Protein AF-A0A537VRK6-F1 (afdb_monomer)

Structure (mmCIF, N/CA/C/O backbone):
data_AF-A0A537VRK6-F1
#
_entry.id   AF-A0A537VRK6-F1
#
loop_
_atom_site.group_PDB
_atom_site.id
_atom_site.type_symbol
_atom_site.label_atom_id
_atom_site.label_alt_id
_atom_site.label_comp_id
_atom_site.label_asym_id
_atom_site.label_entity_id
_atom_site.label_seq_id
_atom_site.pdbx_PDB_ins_code
_atom_site.Cartn_x
_atom_site.Cartn_y
_atom_site.Cartn_z
_atom_site.occupancy
_atom_site.B_iso_or_equiv
_atom_site.auth_seq_id
_atom_site.auth_comp_id
_atom_site.auth_asym_id
_atom_site.auth_atom_id
_atom_site.pdbx_PDB_model_num
ATOM 1 N N . MET A 1 1 ? 35.868 -96.040 -27.066 1.00 45.12 1 MET A N 1
ATOM 2 C CA . MET A 1 1 ? 35.537 -94.627 -26.776 1.00 45.12 1 MET A CA 1
ATOM 3 C C . MET A 1 1 ? 36.542 -93.731 -27.483 1.00 45.12 1 MET A C 1
ATOM 5 O O . MET A 1 1 ? 37.718 -93.794 -27.157 1.00 45.12 1 MET A O 1
ATOM 9 N N . ARG A 1 2 ? 36.122 -92.965 -28.494 1.00 35.91 2 ARG A N 1
ATOM 10 C CA . ARG A 1 2 ? 36.959 -91.948 -29.152 1.00 35.91 2 ARG A CA 1
ATOM 11 C C . ARG A 1 2 ? 36.050 -90.859 -29.718 1.00 35.91 2 ARG A C 1
ATOM 13 O O . ARG A 1 2 ? 35.246 -91.125 -30.604 1.00 35.91 2 ARG A O 1
ATOM 20 N N . HIS A 1 3 ? 36.172 -89.658 -29.160 1.00 38.56 3 HIS A N 1
ATOM 21 C CA . HIS A 1 3 ? 35.497 -88.446 -29.614 1.00 38.56 3 HIS A CA 1
ATOM 22 C C . HIS A 1 3 ? 35.927 -88.065 -31.037 1.00 38.56 3 HIS A C 1
ATOM 24 O O . HIS A 1 3 ? 37.122 -88.038 -31.337 1.00 38.56 3 HIS A O 1
ATOM 30 N N . ARG A 1 4 ? 34.969 -87.669 -31.881 1.00 39.59 4 ARG A N 1
ATOM 31 C CA . ARG A 1 4 ? 35.231 -86.844 -33.066 1.00 39.59 4 ARG A CA 1
ATOM 32 C C . ARG A 1 4 ? 34.382 -85.580 -33.005 1.00 39.59 4 ARG A C 1
ATOM 34 O O . ARG A 1 4 ? 33.165 -85.639 -32.887 1.00 39.59 4 ARG A O 1
ATOM 41 N N . ARG A 1 5 ? 35.092 -84.452 -33.032 1.00 39.69 5 ARG A N 1
ATOM 42 C CA . ARG A 1 5 ? 34.583 -83.081 -33.045 1.00 39.69 5 ARG A CA 1
ATOM 43 C C . ARG A 1 5 ? 33.916 -82.783 -34.389 1.00 39.69 5 ARG A C 1
ATOM 45 O O . ARG A 1 5 ? 34.464 -83.133 -35.432 1.00 39.69 5 ARG A O 1
ATOM 52 N N . ILE A 1 6 ? 32.776 -82.104 -34.335 1.00 40.88 6 ILE A N 1
ATOM 53 C CA . ILE A 1 6 ? 32.077 -81.529 -35.486 1.00 40.88 6 ILE A CA 1
ATOM 54 C C . ILE A 1 6 ? 32.596 -80.098 -35.668 1.00 40.88 6 ILE A C 1
ATOM 56 O O . ILE A 1 6 ? 32.621 -79.319 -34.718 1.00 40.88 6 ILE A O 1
ATOM 60 N N . SER A 1 7 ? 33.051 -79.784 -36.880 1.00 35.50 7 SER A N 1
ATOM 61 C CA . SER A 1 7 ? 33.458 -78.446 -37.317 1.00 35.50 7 SER A CA 1
ATOM 62 C C . SER A 1 7 ? 32.298 -77.821 -38.090 1.00 35.50 7 SER A C 1
ATOM 64 O O . SER A 1 7 ? 31.836 -78.407 -39.069 1.00 35.50 7 SER A O 1
ATOM 66 N N . VAL A 1 8 ? 31.820 -76.660 -37.642 1.00 38.44 8 VAL A N 1
ATOM 67 C CA . VAL A 1 8 ? 30.781 -75.867 -38.313 1.00 38.44 8 VAL A CA 1
ATOM 68 C C . VAL A 1 8 ? 31.463 -74.676 -38.983 1.00 38.44 8 VAL A C 1
ATOM 70 O O . VAL A 1 8 ? 32.114 -73.872 -38.319 1.00 38.44 8 VAL A O 1
ATOM 73 N N . ARG A 1 9 ? 31.344 -74.583 -40.311 1.00 38.06 9 ARG A N 1
ATOM 74 C CA . ARG A 1 9 ? 31.798 -73.438 -41.112 1.00 38.06 9 ARG A CA 1
ATOM 75 C C . ARG A 1 9 ? 30.740 -72.335 -41.050 1.00 38.06 9 ARG A C 1
ATOM 77 O O . ARG A 1 9 ? 29.596 -72.583 -41.412 1.00 38.06 9 ARG A O 1
ATOM 84 N N . ALA A 1 10 ? 31.135 -71.136 -40.629 1.00 38.47 10 ALA A N 1
ATOM 85 C CA . ALA A 1 10 ? 30.316 -69.931 -40.709 1.00 38.47 10 ALA A CA 1
ATOM 86 C C . ALA A 1 10 ? 30.675 -69.141 -41.977 1.00 38.47 10 ALA A C 1
ATOM 88 O O . ALA A 1 10 ? 31.843 -68.835 -42.220 1.00 38.47 10 ALA A O 1
ATOM 89 N N . THR A 1 11 ? 29.665 -68.845 -42.790 1.00 37.94 11 THR A N 1
ATOM 90 C CA . THR A 1 11 ? 29.756 -68.038 -44.013 1.00 37.94 11 THR A CA 1
ATOM 91 C C . THR A 1 11 ? 29.617 -66.562 -43.639 1.00 37.94 11 THR A C 1
ATOM 93 O O . THR A 1 11 ? 28.650 -66.186 -42.980 1.00 37.94 11 THR A O 1
ATOM 96 N N . LEU A 1 12 ? 30.580 -65.729 -44.035 1.00 35.16 12 LEU A N 1
ATOM 97 C CA . LEU A 1 12 ? 30.627 -64.298 -43.721 1.00 35.16 12 LEU A CA 1
ATOM 98 C C . LEU A 1 12 ? 29.990 -63.509 -44.879 1.00 35.16 12 LEU A C 1
ATOM 100 O O . LEU A 1 12 ? 30.464 -63.590 -46.010 1.00 35.16 12 LEU A O 1
ATOM 104 N N . VAL A 1 13 ? 28.904 -62.779 -44.609 1.00 36.16 13 VAL A N 1
ATOM 105 C CA . VAL A 1 13 ? 28.248 -61.875 -45.570 1.00 36.16 13 VAL A CA 1
ATOM 106 C C . VAL A 1 13 ? 28.825 -60.472 -45.379 1.00 36.16 13 VAL A C 1
ATOM 108 O O . VAL A 1 13 ? 28.774 -59.923 -44.282 1.00 36.16 13 VAL A O 1
ATOM 111 N N . LEU A 1 14 ? 29.394 -59.906 -46.444 1.00 31.47 14 LEU A N 1
ATOM 112 C CA . LEU A 1 14 ? 29.967 -58.560 -46.467 1.00 31.47 14 LEU A CA 1
ATOM 113 C C . LEU A 1 14 ? 28.851 -57.542 -46.769 1.00 31.47 14 LEU A C 1
ATOM 115 O O . LEU A 1 14 ? 28.283 -57.562 -47.859 1.00 31.47 14 LEU A O 1
ATOM 119 N N . VAL A 1 15 ? 28.530 -56.660 -45.819 1.00 38.53 15 VAL A N 1
ATOM 120 C CA . VAL A 1 15 ? 27.608 -55.529 -46.029 1.00 38.53 15 VAL A CA 1
ATOM 121 C C . VAL A 1 15 ? 28.438 -54.279 -46.316 1.00 38.53 15 VAL A C 1
ATOM 123 O O . VAL A 1 15 ? 29.232 -53.852 -45.481 1.00 38.53 15 VAL A O 1
ATOM 126 N N . ALA A 1 16 ? 28.275 -53.702 -47.507 1.00 34.50 16 ALA A N 1
ATOM 127 C CA . ALA A 1 16 ? 28.888 -52.430 -47.874 1.00 34.50 16 ALA A CA 1
ATOM 128 C C . ALA A 1 16 ? 28.132 -51.274 -47.196 1.00 34.50 16 ALA A C 1
ATOM 130 O O . ALA A 1 16 ? 26.955 -51.054 -47.473 1.00 34.50 16 ALA A O 1
ATOM 131 N N . VAL A 1 17 ? 28.807 -50.544 -46.305 1.00 35.62 17 VAL A N 1
ATOM 132 C CA . VAL A 1 17 ? 28.279 -49.335 -45.658 1.00 35.62 17 VAL A CA 1
ATOM 133 C C . VAL A 1 17 ? 28.716 -48.120 -46.472 1.00 35.62 17 VAL A C 1
ATOM 135 O O . VAL A 1 17 ? 29.896 -47.776 -46.511 1.00 35.62 17 VAL A O 1
ATOM 138 N N . THR A 1 18 ? 27.768 -47.461 -47.131 1.00 39.62 18 THR A N 1
ATOM 139 C CA . THR A 1 18 ? 27.951 -46.128 -47.711 1.00 39.62 18 THR A CA 1
ATOM 140 C C . THR A 1 18 ? 27.941 -45.086 -46.591 1.00 39.62 18 THR A C 1
ATOM 142 O O . THR A 1 18 ? 26.922 -44.855 -45.946 1.00 39.62 18 THR A O 1
ATOM 145 N N . VAL A 1 19 ? 29.087 -44.447 -46.346 1.00 36.34 19 VAL A N 1
ATOM 146 C CA . VAL A 1 19 ? 29.207 -43.329 -45.398 1.00 36.34 19 VAL A CA 1
ATOM 147 C C . VAL A 1 19 ? 28.710 -42.056 -46.087 1.00 36.34 19 VAL A C 1
ATOM 149 O O . VAL A 1 19 ? 29.407 -41.480 -46.920 1.00 36.34 19 VAL A O 1
ATOM 152 N N . LEU A 1 20 ? 27.491 -41.621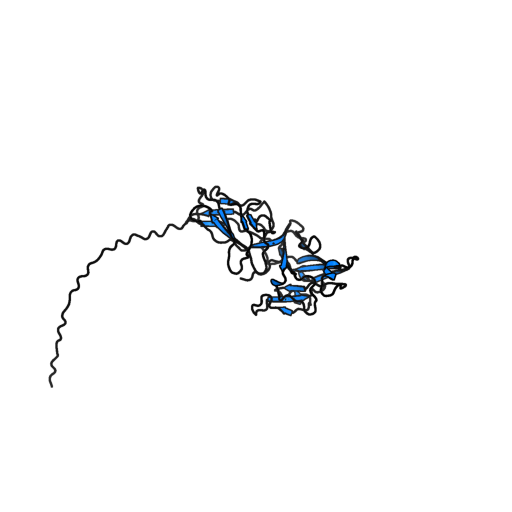 -45.756 1.00 38.94 20 LEU A N 1
ATOM 153 C CA . LEU A 1 20 ? 27.009 -40.279 -46.082 1.00 38.94 20 LEU A CA 1
ATOM 154 C C . LEU A 1 20 ? 27.732 -39.281 -45.164 1.00 38.94 20 LEU A C 1
ATOM 156 O O . LEU A 1 20 ? 27.527 -39.289 -43.951 1.00 38.94 20 LEU A O 1
ATOM 160 N N . ALA A 1 21 ? 28.585 -38.428 -45.729 1.00 37.59 21 ALA A N 1
ATOM 161 C CA . ALA A 1 21 ? 29.177 -37.311 -45.002 1.00 37.59 21 ALA A CA 1
ATOM 162 C C . ALA A 1 21 ? 28.086 -36.269 -44.701 1.00 37.59 21 ALA A C 1
ATOM 164 O O . ALA A 1 21 ? 27.746 -35.439 -45.544 1.00 37.59 21 ALA A O 1
ATOM 165 N N . VAL A 1 22 ? 27.508 -36.338 -43.501 1.00 40.56 22 VAL A N 1
ATOM 166 C CA . VAL A 1 22 ? 26.636 -35.290 -42.967 1.00 40.56 22 VAL A CA 1
ATOM 167 C C . VAL A 1 22 ? 27.521 -34.092 -42.636 1.00 40.56 22 VAL A C 1
ATOM 169 O O . VAL A 1 22 ? 28.305 -34.128 -41.689 1.00 40.56 22 VAL A O 1
ATOM 172 N N . TRP A 1 23 ? 27.407 -33.025 -43.425 1.00 34.81 23 TRP A N 1
ATOM 173 C CA . TRP A 1 23 ? 27.876 -31.704 -43.022 1.00 34.81 23 TRP A CA 1
ATOM 174 C C . TRP A 1 23 ? 27.015 -31.249 -41.843 1.00 34.81 23 TRP A C 1
ATOM 176 O O . TRP A 1 23 ? 25.912 -30.738 -42.025 1.00 34.81 23 TRP A O 1
ATOM 186 N N . ILE A 1 24 ? 27.501 -31.471 -40.623 1.00 45.31 24 ILE A N 1
ATOM 187 C CA . ILE A 1 24 ? 26.941 -30.833 -39.436 1.00 45.31 24 ILE A CA 1
ATOM 188 C C . ILE A 1 24 ? 27.368 -29.370 -39.533 1.00 45.31 24 ILE A C 1
ATOM 190 O O . ILE A 1 24 ? 28.507 -29.024 -39.219 1.00 45.31 24 ILE A O 1
ATOM 194 N N . ALA A 1 25 ? 26.479 -28.514 -40.038 1.00 42.50 25 ALA A N 1
ATOM 195 C CA . ALA A 1 25 ? 26.642 -27.081 -39.859 1.00 42.50 25 ALA A CA 1
ATOM 196 C C . ALA A 1 25 ? 26.790 -26.834 -38.348 1.00 42.50 25 ALA A C 1
ATOM 198 O O . ALA A 1 25 ? 25.981 -27.371 -37.584 1.00 42.50 25 ALA A O 1
ATOM 199 N N . PRO A 1 26 ? 27.809 -26.086 -37.887 1.00 43.44 26 PRO A N 1
ATOM 200 C CA . PRO A 1 26 ? 27.891 -25.737 -36.482 1.00 43.44 26 PRO A CA 1
ATOM 201 C C . PRO A 1 26 ? 26.583 -25.039 -36.116 1.00 43.44 26 PRO A C 1
ATOM 203 O O . PRO A 1 26 ? 26.229 -24.015 -36.701 1.00 43.44 26 PRO A O 1
ATOM 206 N N . THR A 1 27 ? 25.839 -25.616 -35.174 1.00 42.22 27 THR A N 1
ATOM 207 C CA . THR A 1 27 ? 24.774 -24.898 -34.486 1.00 42.22 27 THR A CA 1
ATOM 208 C C . THR A 1 27 ? 25.432 -23.677 -33.872 1.00 42.22 27 THR A C 1
ATOM 210 O O . THR A 1 27 ? 26.180 -23.795 -32.897 1.00 42.22 27 THR A O 1
ATOM 213 N N . VAL A 1 28 ? 25.204 -22.517 -34.482 1.00 39.62 28 VAL A N 1
ATOM 214 C CA . VAL A 1 28 ? 25.454 -21.229 -33.853 1.00 39.62 28 VAL A CA 1
ATOM 215 C C . VAL A 1 28 ? 24.622 -21.269 -32.577 1.00 39.62 28 VAL A C 1
ATOM 217 O O . VAL A 1 28 ? 23.401 -21.148 -32.631 1.00 39.62 28 VAL A O 1
ATOM 220 N N . HIS A 1 29 ? 25.263 -21.532 -31.435 1.00 43.19 29 HIS A N 1
ATOM 221 C CA . HIS A 1 29 ? 24.705 -21.124 -30.156 1.00 43.19 29 HIS A CA 1
ATOM 222 C C . HIS A 1 29 ? 24.482 -19.626 -30.321 1.00 43.19 29 HIS A C 1
ATOM 224 O O . HIS A 1 29 ? 25.453 -18.880 -30.456 1.00 43.19 29 HIS A O 1
ATOM 230 N N . GLY A 1 30 ? 23.217 -19.222 -30.477 1.00 48.28 30 GLY A N 1
ATOM 231 C CA . GLY A 1 30 ? 22.863 -17.825 -30.665 1.00 48.28 30 GLY A CA 1
ATOM 232 C C . GLY A 1 30 ? 23.568 -17.020 -29.587 1.00 48.28 30 GLY A C 1
ATOM 233 O O . GLY A 1 30 ? 23.509 -17.394 -28.414 1.00 48.28 30 GLY A O 1
ATOM 234 N N . ALA A 1 31 ? 24.296 -15.976 -29.992 1.00 53.62 31 ALA A N 1
ATOM 235 C CA . ALA A 1 31 ? 24.873 -15.042 -29.038 1.00 53.62 31 ALA A CA 1
ATOM 236 C C . ALA A 1 31 ? 23.775 -14.665 -28.025 1.00 53.62 31 ALA A C 1
ATOM 238 O O . ALA A 1 31 ? 22.628 -14.468 -28.454 1.00 53.62 31 ALA A O 1
ATOM 239 N N . PRO A 1 32 ? 24.067 -14.634 -26.711 1.00 65.25 32 PRO A N 1
ATOM 240 C CA . PRO A 1 32 ? 23.024 -14.401 -25.727 1.00 65.25 32 PRO A CA 1
ATOM 241 C C . PRO A 1 32 ? 22.326 -13.085 -26.066 1.00 65.25 32 PRO A C 1
ATOM 243 O O . PRO A 1 32 ? 22.971 -12.082 -26.382 1.00 65.25 32 PRO A O 1
ATOM 246 N N . SER A 1 33 ? 21.000 -13.137 -26.128 1.00 84.31 33 SER A N 1
ATOM 247 C CA . SER A 1 33 ? 20.213 -11.999 -26.590 1.00 84.31 33 SER A CA 1
ATOM 248 C C . SER A 1 33 ? 20.293 -10.856 -25.574 1.00 84.31 33 SER A C 1
ATOM 250 O O . SER A 1 33 ? 20.489 -11.122 -24.386 1.00 84.31 33 SER A O 1
ATOM 252 N N . PRO A 1 34 ? 20.154 -9.594 -26.017 1.00 92.81 34 PRO A N 1
ATOM 253 C CA . PRO A 1 34 ? 20.041 -8.461 -25.108 1.00 92.81 34 PRO A CA 1
ATOM 254 C C . PRO A 1 34 ? 18.952 -8.703 -24.060 1.00 92.81 34 PRO A C 1
ATOM 256 O O . PRO A 1 34 ? 17.972 -9.390 -24.348 1.00 92.81 34 PRO A O 1
ATOM 259 N N . VAL A 1 35 ? 19.098 -8.108 -22.878 1.00 95.81 35 VAL A N 1
ATOM 260 C CA . VAL A 1 35 ? 18.137 -8.235 -21.773 1.00 95.81 35 VAL A CA 1
ATOM 261 C C . VAL A 1 35 ? 17.913 -6.877 -21.111 1.00 95.81 35 VAL A C 1
ATOM 263 O O . VAL A 1 35 ? 18.819 -6.040 -21.055 1.00 95.81 35 VAL A O 1
ATOM 266 N N . LEU A 1 36 ? 16.696 -6.644 -20.625 1.00 97.62 36 LEU A N 1
ATOM 267 C CA . LEU A 1 36 ? 16.378 -5.482 -19.799 1.00 97.62 36 LEU A CA 1
ATOM 268 C C . LEU A 1 36 ? 16.693 -5.774 -18.327 1.00 97.62 36 LEU A C 1
ATOM 270 O O . LEU A 1 36 ? 16.441 -6.872 -17.835 1.00 97.62 36 LEU A O 1
ATOM 274 N N . ARG A 1 37 ? 17.222 -4.786 -17.604 1.00 97.44 37 ARG A N 1
ATOM 275 C CA . ARG A 1 37 ? 17.559 -4.895 -16.179 1.00 97.44 37 ARG A CA 1
ATOM 276 C C . ARG A 1 37 ? 17.102 -3.656 -15.421 1.00 97.44 37 ARG A C 1
ATOM 278 O O . ARG A 1 37 ? 17.403 -2.541 -15.831 1.00 97.44 37 ARG A O 1
ATOM 285 N N . PHE A 1 38 ? 16.429 -3.851 -14.291 1.00 98.12 38 PHE A N 1
ATOM 286 C CA . PHE A 1 38 ? 16.153 -2.770 -13.346 1.00 98.12 38 PHE A CA 1
ATOM 287 C C . PHE A 1 38 ? 17.457 -2.224 -12.756 1.00 98.12 38 PHE A C 1
ATOM 289 O O . PHE A 1 38 ? 18.277 -2.989 -12.249 1.00 98.12 38 PHE A O 1
ATOM 296 N N . LEU A 1 39 ? 17.632 -0.905 -12.797 1.00 97.38 39 LEU A N 1
ATOM 297 C CA . LEU A 1 39 ? 18.683 -0.209 -12.048 1.00 97.38 39 LEU A CA 1
ATOM 298 C C . LEU A 1 39 ? 18.258 0.046 -10.599 1.00 97.38 39 LEU A C 1
ATOM 300 O O . LEU A 1 39 ? 19.098 0.089 -9.704 1.00 97.38 39 LEU A O 1
ATOM 304 N N . ASN A 1 40 ? 16.955 0.188 -10.378 1.00 96.19 40 ASN A N 1
ATOM 305 C CA . ASN A 1 40 ? 16.320 0.329 -9.081 1.00 96.19 40 ASN A CA 1
ATOM 306 C C . ASN A 1 40 ? 14.980 -0.421 -9.083 1.00 96.19 40 ASN A C 1
ATOM 308 O O . ASN A 1 40 ? 14.343 -0.583 -10.125 1.00 96.19 40 ASN A O 1
ATOM 312 N N . GLN A 1 41 ? 14.599 -0.953 -7.923 1.00 95.38 41 GLN A N 1
ATOM 313 C CA . GLN A 1 41 ? 13.375 -1.739 -7.778 1.00 95.38 41 GLN A CA 1
ATOM 314 C C . GLN A 1 41 ? 12.185 -0.822 -7.482 1.00 95.38 41 GLN A C 1
ATOM 316 O O . GLN A 1 41 ? 12.381 0.193 -6.811 1.00 95.38 41 GLN A O 1
ATOM 321 N N . PRO A 1 42 ? 10.976 -1.160 -7.963 1.00 95.56 42 PRO A N 1
ATOM 322 C CA . PRO A 1 42 ? 9.759 -0.534 -7.481 1.00 95.56 42 PRO A CA 1
ATOM 323 C C . PRO A 1 42 ? 9.566 -0.795 -5.990 1.00 95.56 42 PRO A C 1
ATOM 325 O O . PRO A 1 42 ? 10.016 -1.807 -5.448 1.00 95.56 42 PRO A O 1
ATOM 328 N N . ARG A 1 43 ? 8.928 0.180 -5.359 1.00 93.25 43 ARG A N 1
ATOM 329 C CA . ARG A 1 43 ? 8.623 0.260 -3.937 1.00 93.25 43 ARG A CA 1
ATOM 330 C C . ARG A 1 43 ? 7.136 0.534 -3.752 1.00 93.25 43 ARG A C 1
ATOM 332 O O . ARG A 1 43 ? 6.431 0.776 -4.740 1.00 93.25 43 ARG A O 1
ATOM 339 N N . ASP A 1 44 ? 6.683 0.454 -2.511 1.00 93.31 44 ASP A N 1
ATOM 340 C CA . ASP A 1 44 ? 5.268 0.539 -2.191 1.00 93.31 44 ASP A CA 1
ATOM 341 C C . ASP A 1 44 ? 4.704 1.906 -2.585 1.00 93.31 44 ASP A C 1
ATOM 343 O O . ASP A 1 44 ? 5.395 2.929 -2.577 1.00 93.31 44 ASP A O 1
ATOM 347 N N . ALA A 1 45 ? 3.449 1.939 -3.017 1.00 94.44 45 ALA A N 1
ATOM 348 C CA . ALA A 1 45 ? 2.847 3.151 -3.559 1.00 94.44 45 ALA A CA 1
ATOM 349 C C . ALA A 1 45 ? 1.382 3.292 -3.158 1.00 94.44 45 ALA A C 1
ATOM 351 O O . ALA A 1 45 ? 0.686 2.319 -2.893 1.00 94.44 45 ALA A O 1
ATOM 352 N N . GLU A 1 46 ? 0.871 4.517 -3.179 1.00 95.31 46 GLU A N 1
ATOM 353 C CA . GLU A 1 46 ? -0.571 4.748 -3.148 1.00 95.31 46 GLU A CA 1
ATOM 354 C C . GLU A 1 46 ? -1.163 4.476 -4.541 1.00 95.31 46 GLU A C 1
ATOM 356 O O . GLU A 1 46 ? -0.549 4.762 -5.578 1.00 95.31 46 GLU A O 1
ATOM 361 N N . GLN A 1 47 ? -2.378 3.933 -4.599 1.00 95.31 47 GLN A N 1
ATOM 362 C CA . GLN A 1 47 ? -3.101 3.759 -5.854 1.00 95.31 47 GLN A CA 1
ATOM 363 C C . GLN A 1 47 ? -3.184 5.078 -6.640 1.00 95.31 47 GLN A C 1
ATOM 365 O O . GLN A 1 47 ? -3.431 6.152 -6.099 1.00 95.31 47 GLN A O 1
ATOM 370 N N . ASN A 1 48 ? -3.006 5.008 -7.959 1.00 95.44 48 ASN A N 1
ATOM 371 C CA . ASN A 1 48 ? -2.947 6.167 -8.862 1.00 95.44 48 ASN A CA 1
ATOM 372 C C . ASN A 1 48 ? -1.762 7.135 -8.641 1.00 95.44 48 ASN A C 1
ATOM 374 O O . ASN A 1 48 ? -1.610 8.087 -9.428 1.00 95.44 48 ASN A O 1
ATOM 378 N N . ALA A 1 49 ? -0.892 6.900 -7.655 1.00 95.44 49 ALA A N 1
ATOM 379 C CA . ALA A 1 49 ? 0.378 7.602 -7.534 1.00 95.44 49 ALA A CA 1
ATOM 380 C C . ALA A 1 49 ? 1.396 7.078 -8.559 1.00 95.44 49 ALA A C 1
ATOM 382 O O . ALA A 1 49 ? 1.202 6.052 -9.212 1.00 95.44 49 ALA A O 1
ATOM 383 N N . THR A 1 50 ? 2.473 7.842 -8.759 1.00 95.81 50 THR A N 1
ATOM 384 C CA . THR A 1 50 ? 3.591 7.383 -9.597 1.00 95.81 50 THR A CA 1
ATOM 385 C C . THR A 1 50 ? 4.358 6.314 -8.833 1.00 95.81 50 THR A C 1
ATOM 387 O O . THR A 1 50 ? 4.778 6.584 -7.714 1.00 95.81 50 THR A O 1
ATOM 390 N N . ILE A 1 51 ? 4.585 5.154 -9.448 1.00 96.31 51 ILE A N 1
ATOM 391 C CA . ILE A 1 51 ? 5.455 4.119 -8.882 1.00 96.31 51 ILE A CA 1
ATOM 392 C C . ILE A 1 51 ? 6.905 4.586 -9.002 1.00 96.31 51 ILE A C 1
ATOM 394 O O . ILE A 1 51 ? 7.375 4.949 -10.086 1.00 96.31 51 ILE A O 1
ATOM 398 N N . THR A 1 52 ? 7.613 4.575 -7.882 1.00 95.62 52 THR A N 1
ATOM 399 C CA . THR A 1 52 ? 8.997 5.031 -7.745 1.00 95.62 52 THR A CA 1
ATOM 400 C C . THR A 1 52 ? 9.827 3.964 -7.036 1.00 95.62 52 THR A C 1
ATOM 402 O O . THR A 1 52 ? 9.325 2.910 -6.651 1.00 95.62 52 THR A O 1
ATOM 405 N N . SER A 1 53 ? 11.130 4.204 -6.913 1.00 94.25 53 SER A N 1
ATOM 406 C CA . SER A 1 53 ? 12.048 3.347 -6.164 1.00 94.25 53 SER A CA 1
ATOM 407 C C . SER A 1 53 ? 12.167 3.740 -4.688 1.00 94.25 53 SER A C 1
ATOM 409 O O . SER A 1 53 ? 13.204 3.498 -4.072 1.00 94.25 53 SER A O 1
ATOM 411 N N . SER A 1 54 ? 11.160 4.420 -4.139 1.00 91.75 54 SER A N 1
ATOM 412 C CA . SER A 1 54 ? 11.071 4.824 -2.731 1.00 91.75 54 SER A CA 1
ATOM 413 C C . SER A 1 54 ? 9.602 4.822 -2.315 1.00 91.75 54 SER A C 1
ATOM 415 O O . SER A 1 54 ? 8.777 5.323 -3.075 1.00 91.75 54 SER A O 1
ATOM 417 N N . ASP A 1 55 ? 9.272 4.276 -1.148 1.00 90.56 55 ASP A N 1
ATOM 418 C CA . ASP A 1 55 ? 7.872 4.052 -0.766 1.00 90.56 55 ASP A CA 1
ATOM 419 C C . ASP A 1 55 ? 7.087 5.366 -0.690 1.00 90.56 55 ASP A C 1
ATOM 421 O O . ASP A 1 55 ? 7.563 6.347 -0.122 1.00 90.56 55 ASP A O 1
ATOM 425 N N . PHE A 1 56 ? 5.901 5.404 -1.296 1.00 91.44 56 PHE A N 1
ATOM 426 C CA . PHE A 1 56 ? 4.960 6.537 -1.300 1.00 91.44 56 PHE A CA 1
ATOM 427 C C . PHE A 1 56 ? 5.526 7.894 -1.775 1.00 91.44 56 PHE A C 1
ATOM 429 O O . PHE A 1 56 ? 4.831 8.911 -1.748 1.00 91.44 56 PHE A O 1
ATOM 436 N N . VAL A 1 57 ? 6.763 7.950 -2.279 1.00 85.81 57 VAL A N 1
ATOM 437 C CA . VAL A 1 57 ? 7.380 9.190 -2.759 1.00 85.81 57 VAL A CA 1
ATOM 438 C C . VAL A 1 57 ? 6.997 9.437 -4.211 1.00 85.81 57 VAL A C 1
ATOM 440 O O . VAL A 1 57 ? 7.303 8.642 -5.100 1.00 85.81 57 VAL A O 1
ATOM 443 N N . SER A 1 58 ? 6.424 10.608 -4.494 1.00 75.19 58 SER A N 1
ATOM 444 C CA . SER A 1 58 ? 6.205 11.062 -5.868 1.00 75.19 58 SER A CA 1
ATOM 445 C C . SER A 1 58 ? 7.329 11.987 -6.353 1.00 75.19 58 SER A C 1
ATOM 447 O O . SER A 1 58 ? 7.744 12.924 -5.677 1.00 75.19 58 SER A O 1
ATOM 449 N N . GLY A 1 59 ? 7.827 11.743 -7.569 1.00 72.25 59 GLY A N 1
ATOM 450 C CA . GLY A 1 59 ? 8.570 12.753 -8.333 1.00 72.25 59 GLY A CA 1
ATOM 451 C C . GLY A 1 59 ? 10.081 12.896 -8.095 1.00 72.25 59 GLY A C 1
ATOM 452 O O . GLY A 1 59 ? 10.680 13.722 -8.780 1.00 72.25 59 GLY A O 1
ATOM 453 N N . SER A 1 60 ? 10.715 12.124 -7.203 1.00 74.50 60 SER A N 1
ATOM 454 C CA . SER A 1 60 ? 12.164 12.258 -6.916 1.00 74.50 60 SER A CA 1
ATOM 455 C C . SER A 1 60 ? 13.006 10.975 -7.035 1.00 74.50 60 SER A C 1
ATOM 457 O O . SER A 1 60 ? 14.231 11.080 -7.056 1.00 74.50 60 SER A O 1
ATOM 459 N N . SER A 1 61 ? 12.391 9.800 -7.228 1.00 88.88 61 SER A N 1
ATOM 460 C CA . SER A 1 61 ? 13.080 8.494 -7.300 1.00 88.88 61 SER A CA 1
ATOM 461 C C . SER A 1 61 ? 12.518 7.598 -8.416 1.00 88.88 61 SER A C 1
ATOM 463 O O . SER A 1 61 ? 11.890 6.580 -8.161 1.00 88.88 61 SER A O 1
ATOM 465 N N . PHE A 1 62 ? 12.658 7.981 -9.684 1.00 96.06 62 PHE A N 1
ATOM 466 C CA . PHE A 1 62 ? 11.999 7.258 -10.783 1.00 96.06 62 PHE A CA 1
ATOM 467 C C . PHE A 1 62 ? 12.557 5.860 -11.051 1.00 96.06 62 PHE A C 1
ATOM 469 O O . PHE A 1 62 ? 13.761 5.629 -10.937 1.00 96.06 62 PHE A O 1
ATOM 476 N N . ILE A 1 63 ? 11.685 4.962 -11.517 1.00 97.94 63 ILE A N 1
ATOM 477 C CA . ILE A 1 63 ? 12.092 3.641 -12.000 1.00 97.94 63 ILE A CA 1
ATOM 478 C C . ILE A 1 63 ? 12.942 3.786 -13.255 1.00 97.94 63 ILE A C 1
ATOM 480 O O . ILE A 1 63 ? 12.594 4.510 -14.195 1.00 97.94 63 ILE A O 1
ATOM 484 N N . GLN A 1 64 ? 14.055 3.064 -13.274 1.00 98.25 64 GLN A N 1
ATOM 485 C CA . GLN A 1 64 ? 14.988 3.029 -14.380 1.00 98.25 64 GLN A CA 1
ATOM 486 C C . GLN A 1 64 ? 15.278 1.593 -14.798 1.00 98.25 64 GLN A C 1
ATOM 488 O O . GLN A 1 64 ? 15.576 0.722 -13.980 1.00 98.25 64 GLN A O 1
ATOM 493 N N . VAL A 1 65 ? 15.239 1.368 -16.106 1.00 98.44 65 VAL A N 1
ATOM 494 C CA . VAL A 1 65 ? 15.571 0.086 -16.725 1.00 98.44 65 VAL A CA 1
ATOM 495 C C . VAL A 1 65 ? 16.649 0.327 -17.759 1.00 98.44 65 VAL A C 1
ATOM 497 O O . VAL A 1 65 ? 16.516 1.203 -18.613 1.00 98.44 65 VAL A O 1
ATOM 500 N N . GLU A 1 66 ? 17.717 -0.453 -17.701 1.00 98.06 66 GLU A N 1
ATOM 501 C CA . GLU A 1 66 ? 18.765 -0.431 -18.707 1.00 98.06 66 GLU A CA 1
ATOM 502 C C . GLU A 1 66 ? 18.689 -1.632 -19.644 1.00 98.06 66 GLU A C 1
ATOM 504 O O . GLU A 1 66 ? 18.236 -2.714 -19.273 1.00 98.06 66 GLU A O 1
ATOM 509 N N . LEU A 1 67 ? 19.162 -1.431 -20.870 1.00 97.12 67 LEU A N 1
ATOM 510 C CA . LEU A 1 67 ? 19.361 -2.488 -21.849 1.00 97.12 67 LEU A CA 1
ATOM 511 C C . LEU A 1 67 ? 20.831 -2.906 -21.838 1.00 97.12 67 LEU A C 1
ATOM 513 O O . LEU A 1 67 ? 21.711 -2.077 -22.087 1.00 97.12 67 LEU A O 1
ATOM 517 N N . VAL A 1 68 ? 21.096 -4.186 -21.591 1.00 96.69 68 VAL A N 1
ATOM 518 C CA . VAL A 1 68 ? 22.455 -4.742 -21.573 1.00 96.69 68 VAL A CA 1
ATOM 519 C C . VAL A 1 68 ? 22.610 -5.875 -22.581 1.00 96.69 68 VAL A C 1
ATOM 521 O O . VAL A 1 68 ? 21.643 -6.547 -22.944 1.00 96.69 68 VAL A O 1
ATOM 524 N N . ASP A 1 69 ? 23.835 -6.060 -23.059 1.00 93.75 69 ASP A N 1
ATOM 525 C CA . ASP A 1 69 ? 24.218 -7.189 -23.898 1.00 93.75 69 ASP A CA 1
ATOM 526 C C . ASP A 1 69 ? 24.541 -8.442 -23.066 1.00 93.75 69 ASP A C 1
ATOM 528 O O . ASP A 1 69 ? 24.474 -8.451 -21.835 1.00 93.75 69 ASP A O 1
ATOM 532 N N . SER A 1 70 ? 24.938 -9.513 -23.753 1.00 89.75 70 SER A N 1
ATOM 533 C CA . SER A 1 70 ? 25.313 -10.792 -23.148 1.00 89.75 70 SER A CA 1
ATOM 534 C C . SER A 1 70 ? 26.467 -10.732 -22.146 1.00 89.75 70 SER A C 1
ATOM 536 O O . SER A 1 70 ? 26.629 -11.650 -21.347 1.00 89.75 70 SER A O 1
ATOM 538 N N . SER A 1 71 ? 27.312 -9.703 -22.228 1.00 91.12 71 SER A N 1
ATOM 539 C CA . SER A 1 71 ? 28.439 -9.487 -21.317 1.00 91.12 71 SER A CA 1
ATOM 540 C C . SER A 1 71 ? 28.059 -8.637 -20.102 1.00 91.12 71 SER A C 1
ATOM 542 O O . SER A 1 71 ? 28.875 -8.449 -19.201 1.00 91.12 71 SER A O 1
ATOM 544 N N . GLY A 1 72 ? 26.822 -8.129 -20.066 1.00 92.31 72 GLY A N 1
ATOM 545 C CA . GLY A 1 72 ? 26.350 -7.175 -19.070 1.00 92.31 72 GLY A CA 1
ATOM 546 C C . GLY A 1 72 ? 26.736 -5.727 -19.378 1.00 92.31 72 GLY A C 1
ATOM 547 O O . GLY A 1 72 ? 26.515 -4.856 -18.534 1.00 92.31 72 GLY A O 1
ATOM 548 N N . ALA A 1 73 ? 27.297 -5.446 -20.559 1.00 95.12 73 ALA A N 1
ATOM 549 C CA . ALA A 1 73 ? 27.621 -4.090 -20.977 1.00 95.12 73 ALA A CA 1
ATOM 550 C C . ALA A 1 73 ? 26.372 -3.377 -21.510 1.00 95.12 73 ALA A C 1
ATOM 552 O O . ALA A 1 73 ? 25.538 -3.964 -22.201 1.00 95.12 73 ALA A O 1
ATOM 553 N N . ARG A 1 74 ? 26.230 -2.088 -21.188 1.00 96.81 74 ARG A N 1
ATOM 554 C CA . ARG A 1 74 ? 25.062 -1.295 -21.585 1.00 96.81 74 ARG A CA 1
ATOM 555 C C . ARG A 1 74 ? 25.048 -1.025 -23.090 1.00 96.81 74 ARG A C 1
ATOM 557 O O . ARG A 1 74 ? 26.016 -0.508 -23.645 1.00 96.81 74 ARG A O 1
ATOM 564 N N . ILE A 1 75 ? 23.907 -1.274 -23.725 1.00 95.56 75 ILE A N 1
ATOM 565 C CA . ILE A 1 75 ? 23.661 -0.972 -25.138 1.00 95.56 75 ILE A CA 1
ATOM 566 C C . ILE A 1 75 ? 23.108 0.451 -25.253 1.00 95.56 75 ILE A C 1
ATOM 568 O O . ILE A 1 75 ? 21.944 0.708 -24.951 1.00 95.56 75 ILE A O 1
ATOM 572 N N . THR A 1 76 ? 23.932 1.394 -25.708 1.00 96.25 76 THR A N 1
ATOM 573 C CA . THR A 1 76 ? 23.607 2.833 -25.673 1.00 96.25 76 THR A CA 1
ATOM 574 C C . THR A 1 76 ? 22.967 3.386 -26.947 1.00 96.25 76 THR A C 1
ATOM 576 O O . THR A 1 76 ? 22.453 4.501 -26.931 1.00 96.25 76 THR A O 1
ATOM 579 N N . ASN A 1 77 ? 22.969 2.620 -28.039 1.00 91.88 77 ASN A N 1
ATOM 580 C CA . ASN A 1 77 ? 22.524 3.040 -29.373 1.00 91.88 77 ASN A CA 1
ATOM 581 C C . ASN A 1 77 ? 21.137 2.498 -29.776 1.00 91.88 77 ASN A C 1
ATOM 583 O O . ASN A 1 77 ? 20.724 2.656 -30.927 1.00 91.88 77 ASN A O 1
ATOM 587 N N . SER A 1 78 ? 20.418 1.846 -28.858 1.00 91.62 78 SER A N 1
ATOM 588 C CA . SER A 1 78 ? 19.065 1.344 -29.119 1.00 91.62 78 SER A CA 1
ATOM 589 C C . SER A 1 78 ? 18.048 2.485 -29.206 1.00 91.62 78 SER A C 1
ATOM 591 O O . SER A 1 78 ? 18.094 3.433 -28.430 1.00 91.62 78 SER A O 1
ATOM 593 N N . THR A 1 79 ? 17.093 2.361 -30.129 1.00 91.38 79 THR A N 1
ATOM 594 C CA . THR A 1 79 ? 15.959 3.294 -30.297 1.00 91.38 79 THR A CA 1
ATOM 595 C C . THR A 1 79 ? 14.639 2.714 -29.783 1.00 91.38 79 THR A C 1
ATOM 597 O O . THR A 1 79 ? 13.572 3.294 -29.998 1.00 91.38 79 THR A O 1
ATOM 600 N N . ALA A 1 80 ? 14.687 1.547 -29.134 1.00 92.81 80 ALA A N 1
ATOM 601 C CA . ALA A 1 80 ? 13.506 0.925 -28.559 1.00 92.81 80 ALA A CA 1
ATOM 602 C C . ALA A 1 80 ? 12.936 1.774 -27.412 1.00 92.81 80 ALA A C 1
ATOM 604 O O . ALA A 1 80 ? 13.657 2.507 -26.729 1.00 92.81 80 ALA A O 1
ATOM 605 N N . LYS A 1 81 ? 11.627 1.635 -27.189 1.00 96.75 81 LYS A N 1
ATOM 606 C CA . LYS A 1 81 ? 10.973 2.119 -25.974 1.00 96.75 81 LYS A CA 1
ATOM 607 C C . LYS A 1 81 ? 10.686 0.950 -25.049 1.00 96.75 81 LYS A C 1
ATOM 609 O O . LYS A 1 81 ? 10.204 -0.082 -25.525 1.00 96.75 81 LYS A O 1
ATOM 614 N N . VAL A 1 82 ? 10.950 1.144 -23.766 1.00 98.06 82 VAL A N 1
ATOM 615 C CA . VAL A 1 82 ? 10.662 0.196 -22.692 1.00 98.06 82 VAL A CA 1
ATOM 616 C C . VAL A 1 82 ? 9.266 0.467 -22.145 1.00 98.06 82 VAL A C 1
ATOM 618 O O . VAL A 1 82 ? 8.854 1.616 -22.009 1.00 98.06 82 VAL A O 1
ATOM 621 N N . THR A 1 83 ? 8.540 -0.597 -21.848 1.00 98.12 83 THR A N 1
ATOM 622 C CA . THR A 1 83 ? 7.254 -0.613 -21.157 1.00 98.12 83 THR A CA 1
ATOM 623 C C . THR A 1 83 ? 7.283 -1.712 -20.091 1.00 98.12 83 THR A C 1
ATOM 625 O O . THR A 1 83 ? 8.324 -2.345 -19.885 1.00 98.12 83 THR A O 1
ATOM 628 N N . PHE A 1 84 ? 6.160 -1.922 -19.415 1.00 98.12 84 PHE A N 1
ATOM 629 C CA . PHE A 1 84 ? 6.001 -2.953 -18.403 1.00 98.12 84 PHE A CA 1
ATOM 630 C C . PHE A 1 84 ? 4.697 -3.708 -18.601 1.00 98.12 84 PHE A C 1
ATOM 632 O O . PHE A 1 84 ? 3.687 -3.116 -18.973 1.00 98.12 84 PHE A O 1
ATOM 639 N N . ASP A 1 85 ? 4.733 -4.985 -18.251 1.00 96.88 85 ASP A N 1
ATOM 640 C CA . ASP A 1 85 ? 3.555 -5.785 -17.947 1.00 96.88 85 ASP A CA 1
ATOM 641 C C . ASP A 1 85 ? 3.531 -6.100 -16.444 1.00 96.88 85 ASP A C 1
ATOM 643 O O . ASP A 1 85 ? 4.569 -6.057 -15.773 1.00 96.88 85 ASP A O 1
ATOM 647 N N . LEU A 1 86 ? 2.357 -6.438 -15.908 1.00 97.62 86 LEU A N 1
ATOM 648 C CA . LEU A 1 86 ? 2.262 -7.024 -14.570 1.00 97.62 86 LEU A CA 1
ATOM 649 C C . LEU A 1 86 ? 2.639 -8.507 -14.631 1.00 97.62 86 LEU A C 1
ATOM 651 O O . LEU A 1 86 ? 2.204 -9.233 -15.530 1.00 97.62 86 LEU A O 1
ATOM 655 N N . ALA A 1 87 ? 3.426 -8.966 -13.659 1.00 96.50 87 ALA A N 1
ATOM 656 C CA . ALA A 1 87 ? 3.642 -10.388 -13.439 1.00 96.50 87 ALA A CA 1
ATOM 657 C C . ALA A 1 87 ? 2.305 -11.095 -13.159 1.00 96.50 87 ALA A C 1
ATOM 659 O O . ALA A 1 87 ? 1.369 -10.508 -12.618 1.00 96.50 87 ALA A O 1
ATOM 660 N N . THR A 1 88 ? 2.213 -12.367 -13.542 1.00 94.44 88 THR A N 1
ATOM 661 C CA . THR A 1 88 ? 0.998 -13.178 -13.388 1.00 94.44 88 THR A CA 1
ATOM 662 C C . THR A 1 88 ? 1.328 -14.509 -12.726 1.00 94.44 88 THR A C 1
ATOM 664 O O . THR A 1 88 ? 2.466 -14.974 -12.789 1.00 94.44 88 THR A O 1
ATOM 667 N N . GLY A 1 89 ? 0.325 -15.132 -12.107 1.00 89.75 89 GLY A N 1
ATOM 668 C CA . GLY A 1 89 ? 0.462 -16.405 -11.401 1.00 89.75 89 GLY A CA 1
ATOM 669 C C . GLY A 1 89 ? 0.105 -16.289 -9.922 1.00 89.75 89 GLY A C 1
ATOM 670 O O . GLY A 1 89 ? -0.406 -15.266 -9.472 1.00 89.75 89 GLY A O 1
ATOM 671 N N . THR A 1 90 ? 0.351 -17.364 -9.176 1.00 86.69 90 THR A N 1
ATOM 672 C CA . THR A 1 90 ? 0.114 -17.420 -7.727 1.00 86.69 90 THR A CA 1
ATOM 673 C C . THR A 1 90 ? 0.937 -16.355 -6.999 1.00 86.69 90 THR A C 1
ATOM 675 O O . THR A 1 90 ? 2.096 -16.138 -7.343 1.00 86.69 90 THR A O 1
ATOM 678 N N . GLY A 1 91 ? 0.332 -15.682 -6.017 1.00 86.06 91 GLY A N 1
ATOM 679 C CA . GLY A 1 91 ? 0.979 -14.630 -5.223 1.00 86.06 91 GLY A CA 1
ATOM 680 C C . GLY A 1 91 ? 1.067 -13.259 -5.908 1.00 86.06 91 GLY A C 1
ATOM 681 O O . GLY A 1 91 ? 1.460 -12.286 -5.262 1.00 86.06 91 GLY A O 1
ATOM 682 N N . PHE A 1 92 ? 0.666 -13.144 -7.182 1.00 92.44 92 PHE A N 1
ATOM 683 C CA . PHE A 1 92 ? 0.626 -11.865 -7.890 1.00 92.44 92 PHE A CA 1
ATOM 684 C C . PHE A 1 92 ? -0.781 -11.281 -7.972 1.00 92.44 92 PHE A C 1
ATOM 686 O O . PHE A 1 92 ? -1.755 -11.969 -8.282 1.00 92.44 92 PHE A O 1
ATOM 693 N N . ALA A 1 93 ? -0.865 -9.981 -7.717 1.00 93.12 93 ALA A N 1
ATOM 694 C CA . ALA A 1 93 ? -2.088 -9.214 -7.826 1.00 93.12 93 ALA A CA 1
ATOM 695 C C . ALA A 1 93 ? -2.457 -8.976 -9.296 1.00 93.12 93 ALA A C 1
ATOM 697 O O . ALA A 1 93 ? -1.604 -8.733 -10.152 1.00 93.12 93 ALA A O 1
ATOM 698 N N . ALA A 1 94 ? -3.759 -8.991 -9.576 1.00 92.88 94 ALA A N 1
ATOM 699 C CA . ALA A 1 94 ? -4.303 -8.515 -10.839 1.00 92.88 94 ALA A CA 1
ATOM 700 C C . ALA A 1 94 ? -4.765 -7.063 -10.677 1.00 92.88 94 ALA A C 1
ATOM 702 O O . ALA A 1 94 ? -5.408 -6.715 -9.689 1.00 92.88 94 ALA A O 1
ATOM 703 N N . GLY A 1 95 ? -4.482 -6.224 -11.669 1.00 94.19 95 GLY A N 1
ATOM 704 C CA . GLY A 1 95 ? -4.844 -4.814 -11.620 1.00 94.19 95 GLY A CA 1
ATOM 705 C C . GLY A 1 95 ? -4.686 -4.126 -12.964 1.00 94.19 95 GLY A C 1
ATOM 706 O O . GLY A 1 95 ? -4.312 -4.739 -13.965 1.00 94.19 95 GLY A O 1
ATOM 707 N N . THR A 1 96 ? -4.980 -2.829 -12.984 1.00 95.88 96 THR A N 1
ATOM 708 C CA . THR A 1 96 ? -4.792 -2.002 -14.180 1.00 95.88 96 THR A CA 1
ATOM 709 C C . THR A 1 96 ? -3.494 -1.212 -14.070 1.00 95.88 96 THR A C 1
ATOM 711 O O . THR A 1 96 ? -3.396 -0.261 -13.291 1.00 95.88 96 THR A O 1
ATOM 714 N N . LEU A 1 97 ? -2.507 -1.604 -14.877 1.00 97.69 97 LEU A N 1
ATOM 715 C CA . LEU A 1 97 ? -1.256 -0.878 -15.073 1.00 97.69 97 LEU A CA 1
ATOM 716 C C . LEU A 1 97 ? -1.444 0.204 -16.143 1.00 97.69 97 LEU A C 1
ATOM 718 O O . LEU A 1 97 ? -1.826 -0.085 -17.276 1.00 97.69 97 LEU A O 1
ATOM 722 N N . LEU A 1 98 ? -1.141 1.449 -15.789 1.00 97.94 98 LEU A N 1
ATOM 723 C CA . LEU A 1 98 ? -1.015 2.567 -16.715 1.00 97.94 98 LEU A CA 1
ATOM 724 C C . LEU A 1 98 ? 0.472 2.863 -16.892 1.00 97.94 98 LEU A C 1
ATOM 726 O O . LEU A 1 98 ? 1.138 3.314 -15.959 1.00 97.94 98 LEU A O 1
ATOM 730 N N . VAL A 1 99 ? 0.993 2.587 -18.085 1.00 97.69 99 VAL A N 1
ATOM 731 C CA . VAL A 1 99 ? 2.401 2.800 -18.417 1.00 97.69 99 VAL A CA 1
ATOM 732 C C . VAL A 1 99 ? 2.542 3.518 -19.754 1.00 97.69 99 VAL A C 1
ATOM 734 O O . VAL A 1 99 ? 2.065 3.045 -20.784 1.00 97.69 99 VAL A O 1
ATOM 737 N N . ASP A 1 100 ? 3.261 4.635 -19.746 1.00 97.62 100 ASP A N 1
ATOM 738 C CA . ASP A 1 100 ? 3.700 5.327 -20.952 1.00 97.62 100 ASP A CA 1
ATOM 739 C C . ASP A 1 100 ? 5.077 4.783 -21.357 1.00 97.62 100 ASP A C 1
ATOM 741 O O . ASP A 1 100 ? 6.042 4.962 -20.607 1.00 97.62 100 ASP A O 1
ATOM 745 N N . PRO A 1 101 ? 5.231 4.139 -22.532 1.00 97.56 101 PRO A N 1
ATOM 746 C CA . PRO A 1 101 ? 6.517 3.586 -22.936 1.00 97.56 101 PRO A CA 1
ATOM 747 C C . PRO A 1 101 ? 7.609 4.653 -23.085 1.00 97.56 101 PRO A C 1
ATOM 749 O O . PRO A 1 101 ? 7.467 5.608 -23.859 1.00 97.56 101 PRO A O 1
ATOM 752 N N . GLN A 1 102 ? 8.739 4.442 -22.413 1.00 98.00 102 GLN A N 1
ATOM 753 C CA . GLN A 1 102 ? 9.836 5.406 -22.326 1.00 98.00 102 GLN A CA 1
ATOM 754 C C . GLN A 1 102 ? 10.985 5.055 -23.276 1.00 98.00 102 GLN A C 1
ATOM 756 O O . GLN A 1 102 ? 11.357 3.886 -23.384 1.00 98.00 102 GLN A O 1
ATOM 761 N N . PRO A 1 103 ? 11.571 6.033 -23.988 1.00 96.88 103 PRO A N 1
ATOM 762 C CA . PRO A 1 103 ? 12.715 5.785 -24.859 1.00 96.88 103 PRO A CA 1
ATOM 763 C C . PRO A 1 103 ? 13.970 5.425 -24.056 1.00 96.88 103 PRO A C 1
ATOM 765 O O . PRO A 1 103 ? 14.187 5.938 -22.959 1.00 96.88 103 PRO A O 1
ATOM 768 N N . LEU A 1 104 ? 14.837 4.597 -24.641 1.00 96.31 104 LEU A N 1
ATOM 769 C CA . LEU A 1 104 ? 16.196 4.401 -24.139 1.00 96.31 104 LEU A CA 1
ATOM 770 C C . LEU A 1 104 ? 17.061 5.618 -24.502 1.00 96.31 104 LEU A C 1
ATOM 772 O O . LEU A 1 104 ? 17.310 5.884 -25.676 1.00 96.31 104 LEU A O 1
ATOM 776 N N . VAL A 1 105 ? 17.560 6.335 -23.497 1.00 96.50 105 VAL A N 1
ATOM 777 C CA . VAL A 1 105 ? 18.559 7.402 -23.648 1.00 96.50 105 VAL A CA 1
ATOM 778 C C . VAL A 1 105 ? 19.871 6.891 -23.072 1.00 96.50 105 VAL A C 1
ATOM 780 O O . VAL A 1 105 ? 19.945 6.554 -21.893 1.00 96.50 105 VAL A O 1
ATOM 783 N N . ASN A 1 106 ? 20.905 6.768 -23.910 1.00 95.75 106 ASN A N 1
ATOM 784 C CA . ASN A 1 106 ? 22.168 6.116 -23.541 1.00 95.75 106 ASN A CA 1
ATOM 785 C C . ASN A 1 106 ? 21.953 4.728 -22.905 1.00 95.75 106 ASN A C 1
ATOM 787 O O . ASN A 1 106 ? 22.642 4.358 -21.956 1.00 95.75 106 ASN A O 1
ATOM 791 N N . GLY A 1 107 ? 20.977 3.973 -23.421 1.00 95.94 107 GLY A N 1
ATOM 792 C CA . GLY A 1 107 ? 20.659 2.623 -22.958 1.00 95.94 107 GLY A CA 1
ATOM 793 C C . GLY A 1 107 ? 19.843 2.543 -21.670 1.00 95.94 107 GLY A C 1
ATOM 794 O O . GLY A 1 107 ? 19.721 1.446 -21.138 1.00 95.94 107 GLY A O 1
ATOM 795 N N . VAL A 1 108 ? 19.288 3.657 -21.175 1.00 98.12 108 VAL A N 1
ATOM 796 C CA . VAL A 1 108 ? 18.434 3.692 -19.976 1.00 98.12 108 VAL A CA 1
ATOM 797 C C . VAL A 1 108 ? 17.084 4.323 -20.298 1.00 98.12 108 VAL A C 1
ATOM 799 O O . VAL A 1 108 ? 17.020 5.418 -20.852 1.00 98.12 108 VAL A O 1
ATOM 802 N N . ALA A 1 109 ? 16.004 3.642 -19.932 1.00 98.25 109 ALA A N 1
ATOM 803 C CA . ALA A 1 109 ? 14.652 4.177 -19.923 1.00 98.25 109 ALA A CA 1
ATOM 804 C C . ALA A 1 109 ? 14.320 4.634 -18.499 1.00 98.25 109 ALA A C 1
ATOM 806 O O . ALA A 1 109 ? 14.541 3.886 -17.549 1.00 98.25 109 ALA A O 1
ATOM 807 N N . THR A 1 110 ? 13.823 5.863 -18.349 1.00 97.88 110 THR A N 1
ATOM 808 C CA . THR A 1 110 ? 13.444 6.450 -17.051 1.00 97.88 110 THR A CA 1
ATOM 809 C C . THR A 1 110 ? 11.956 6.766 -17.055 1.00 97.88 110 THR A C 1
ATOM 811 O O . THR A 1 110 ? 11.495 7.513 -17.915 1.00 97.88 110 THR A O 1
ATOM 814 N N . PHE A 1 111 ? 11.219 6.219 -16.093 1.00 97.56 111 PHE A N 1
ATOM 815 C CA . PHE A 1 111 ? 9.772 6.378 -15.960 1.00 97.56 111 PHE A CA 1
ATOM 816 C C . PHE A 1 111 ? 9.457 7.528 -15.007 1.00 97.56 111 PHE A C 1
ATOM 818 O O . PHE A 1 111 ? 9.347 7.349 -13.797 1.00 97.56 111 PHE A O 1
ATOM 825 N N . GLY A 1 112 ? 9.376 8.732 -15.579 1.00 95.56 112 GLY A N 1
ATOM 826 C CA . GLY A 1 112 ? 9.107 9.975 -14.861 1.00 95.56 112 GLY A CA 1
ATOM 827 C C . GLY A 1 112 ? 7.707 10.070 -14.244 1.00 95.56 112 GLY A C 1
ATOM 828 O O . GLY A 1 112 ? 6.865 9.178 -14.378 1.00 95.56 112 GLY A O 1
ATOM 829 N N . ALA A 1 113 ? 7.439 11.207 -13.600 1.00 95.00 113 ALA A N 1
ATOM 830 C CA . ALA A 1 113 ? 6.161 11.488 -12.955 1.00 95.00 113 ALA A CA 1
ATOM 831 C C . ALA A 1 113 ? 4.992 11.285 -13.927 1.00 95.00 113 ALA A C 1
ATOM 833 O O . ALA A 1 113 ? 5.015 11.785 -15.050 1.00 95.00 113 ALA A O 1
ATOM 834 N N . GLY A 1 114 ? 3.967 10.549 -13.497 1.00 93.75 114 GLY A N 1
ATOM 835 C CA . GLY A 1 114 ? 2.785 10.299 -14.321 1.00 93.75 114 GLY A CA 1
ATOM 836 C C . GLY A 1 114 ? 2.865 9.077 -15.238 1.00 93.75 114 GLY A C 1
ATOM 837 O O . GLY A 1 114 ? 1.817 8.592 -15.644 1.00 93.75 114 GLY A O 1
ATOM 838 N N . THR A 1 115 ? 4.066 8.570 -15.534 1.00 96.31 115 THR A N 1
ATOM 839 C CA . THR A 1 115 ? 4.281 7.611 -16.639 1.00 96.31 115 THR A CA 1
ATOM 840 C C . THR A 1 115 ? 4.148 6.143 -16.254 1.00 96.31 115 THR A C 1
ATOM 842 O O . THR A 1 115 ? 4.118 5.293 -17.137 1.00 96.31 115 THR A O 1
ATOM 845 N N . LEU A 1 116 ? 4.111 5.827 -14.960 1.00 97.62 116 LEU A N 1
ATOM 846 C CA . LEU A 1 116 ? 4.020 4.464 -14.448 1.00 97.62 116 LEU A CA 1
ATOM 847 C C . LEU A 1 116 ? 3.168 4.464 -13.182 1.00 97.62 116 LEU A C 1
ATOM 849 O O . LEU A 1 116 ? 3.570 5.034 -12.167 1.00 97.62 116 LEU A O 1
ATOM 853 N N . LYS A 1 117 ? 1.976 3.872 -13.264 1.00 97.56 117 LYS A N 1
ATOM 854 C CA . LYS A 1 117 ? 0.983 3.857 -12.186 1.00 97.56 117 LYS A CA 1
ATOM 855 C C . LYS A 1 117 ? 0.179 2.571 -12.200 1.00 97.56 117 LYS A C 1
ATOM 857 O O . LYS A 1 117 ? -0.093 2.024 -13.264 1.00 97.56 117 LYS A O 1
ATOM 862 N N . ILE A 1 118 ? -0.304 2.160 -11.037 1.00 97.69 118 ILE A N 1
ATOM 863 C CA . ILE A 1 118 ? -1.332 1.129 -10.915 1.00 97.69 118 ILE A CA 1
ATOM 864 C C . ILE A 1 118 ? -2.557 1.773 -10.269 1.00 97.69 118 ILE A C 1
ATOM 866 O O . ILE A 1 118 ? -2.439 2.496 -9.281 1.00 97.69 118 ILE A O 1
ATOM 870 N N . THR A 1 119 ? -3.736 1.568 -10.854 1.00 95.88 119 THR A N 1
ATOM 871 C CA . THR A 1 119 ? -4.980 2.205 -10.374 1.00 95.88 119 THR A CA 1
ATOM 872 C C . THR A 1 119 ? -5.722 1.372 -9.337 1.00 95.88 119 THR A C 1
ATOM 874 O O . THR A 1 119 ? -6.742 1.800 -8.807 1.00 95.88 119 THR A O 1
ATOM 877 N N . THR A 1 120 ? -5.252 0.152 -9.097 1.00 95.06 120 THR A N 1
ATOM 878 C CA . THR A 1 120 ? -5.921 -0.854 -8.279 1.00 95.06 120 THR A CA 1
ATOM 879 C C . THR A 1 120 ? -5.022 -1.196 -7.102 1.00 95.06 120 THR A C 1
ATOM 881 O O . THR A 1 120 ? -3.945 -1.754 -7.313 1.00 95.06 120 THR A O 1
ATOM 884 N N . LYS A 1 121 ? -5.451 -0.901 -5.872 1.00 93.62 121 LYS A N 1
ATOM 885 C CA . LYS A 1 121 ? -4.803 -1.484 -4.692 1.00 93.62 121 LYS A CA 1
ATOM 886 C C . LYS A 1 121 ? -4.828 -3.012 -4.783 1.00 93.62 121 LYS A C 1
ATOM 888 O O . LYS A 1 121 ? -5.802 -3.578 -5.286 1.00 93.62 121 LYS A O 1
ATOM 893 N N . ASN A 1 122 ? -3.791 -3.684 -4.309 1.00 92.56 122 ASN A N 1
ATOM 894 C CA . ASN A 1 122 ? -3.835 -5.134 -4.128 1.00 92.56 122 ASN A CA 1
ATOM 895 C C . ASN A 1 122 ? -4.406 -5.484 -2.749 1.00 92.56 122 ASN A C 1
ATOM 897 O O . ASN A 1 122 ? -4.902 -4.623 -2.018 1.00 92.56 122 ASN A O 1
ATOM 901 N N . GLU A 1 123 ? -4.403 -6.773 -2.424 1.00 89.06 123 GLU A N 1
ATOM 902 C CA . GLU A 1 123 ? -4.619 -7.256 -1.065 1.00 89.06 123 GLU A CA 1
ATOM 903 C C . GLU A 1 123 ? -3.231 -7.573 -0.483 1.00 89.06 123 GLU A C 1
ATOM 905 O O . GLU A 1 123 ? -2.734 -8.672 -0.748 1.00 89.06 123 GLU A O 1
ATOM 910 N N . PRO A 1 124 ? -2.571 -6.636 0.240 1.00 83.31 124 PRO A N 1
ATOM 911 C CA . PRO A 1 124 ? -1.130 -6.721 0.540 1.00 83.31 124 PRO A CA 1
ATOM 912 C C . PRO A 1 124 ? -0.732 -7.955 1.354 1.00 83.31 124 PRO A C 1
ATOM 914 O O . PRO A 1 124 ? 0.373 -8.468 1.248 1.00 83.31 124 PRO A O 1
ATOM 917 N N . HIS A 1 125 ? -1.673 -8.518 2.114 1.00 79.62 125 HIS A N 1
ATOM 918 C CA . HIS A 1 125 ? -1.444 -9.767 2.836 1.00 79.62 125 HIS A CA 1
ATOM 919 C C . HIS A 1 125 ? -1.359 -11.012 1.933 1.00 79.62 125 HIS A C 1
ATOM 921 O O . HIS A 1 125 ? -0.710 -12.001 2.277 1.00 79.62 125 HIS A O 1
ATOM 927 N N . PHE A 1 126 ? -2.019 -10.995 0.775 1.00 80.06 126 PHE A N 1
ATOM 928 C CA . PHE A 1 126 ? -2.204 -12.186 -0.058 1.00 80.06 126 PHE A CA 1
ATOM 929 C C . PHE A 1 126 ? -1.475 -12.129 -1.390 1.00 80.06 126 PHE A C 1
ATOM 931 O O . PHE A 1 126 ? -1.185 -13.164 -1.985 1.00 80.06 126 PHE A O 1
ATOM 938 N N . THR A 1 127 ? -1.237 -10.928 -1.898 1.00 89.00 127 THR A N 1
ATOM 939 C CA . THR A 1 127 ? -0.751 -10.719 -3.257 1.00 89.00 127 THR A CA 1
ATOM 940 C C . THR A 1 127 ? 0.168 -9.519 -3.293 1.00 89.00 127 THR A C 1
ATOM 942 O O . THR A 1 127 ? -0.046 -8.588 -2.532 1.00 89.00 127 THR A O 1
ATOM 945 N N . SER A 1 128 ? 1.121 -9.513 -4.221 1.00 92.38 128 SER A N 1
ATOM 946 C CA . SER A 1 128 ? 1.966 -8.351 -4.524 1.00 92.38 128 SER A CA 1
ATOM 947 C C . SER A 1 128 ? 1.940 -8.047 -6.019 1.00 92.38 128 SER A C 1
ATOM 949 O O . SER A 1 128 ? 1.597 -8.909 -6.832 1.00 92.38 128 SER A O 1
ATOM 951 N N . TYR A 1 129 ? 2.319 -6.841 -6.419 1.00 96.12 129 TYR A N 1
ATOM 952 C CA . TYR A 1 129 ? 2.634 -6.558 -7.815 1.00 96.12 129 TYR A CA 1
ATOM 953 C C . TYR A 1 129 ? 4.110 -6.818 -8.097 1.00 96.12 129 TYR A C 1
ATOM 955 O O . TYR A 1 129 ? 4.970 -6.588 -7.255 1.00 96.12 129 TYR A O 1
ATOM 963 N N . ALA A 1 130 ? 4.419 -7.239 -9.320 1.00 97.12 130 ALA A N 1
ATOM 964 C CA . ALA A 1 130 ? 5.770 -7.175 -9.862 1.00 97.12 130 ALA A CA 1
ATOM 965 C C . ALA A 1 130 ? 5.710 -6.720 -11.322 1.00 97.12 130 ALA A C 1
ATOM 967 O O . ALA A 1 130 ? 4.778 -7.057 -12.054 1.00 97.12 130 ALA A O 1
ATOM 968 N N . LEU A 1 131 ? 6.700 -5.936 -11.742 1.00 98.19 131 LEU A N 1
ATOM 969 C CA . LEU A 1 131 ? 6.786 -5.372 -13.085 1.00 98.19 131 LEU A CA 1
ATOM 970 C C . LEU A 1 131 ? 7.732 -6.205 -13.948 1.00 98.19 131 LEU A C 1
ATOM 972 O O . LEU A 1 131 ? 8.876 -6.450 -13.565 1.00 98.19 131 LEU A O 1
ATOM 976 N N . VAL A 1 132 ? 7.282 -6.594 -15.138 1.00 97.81 132 VAL A N 1
ATOM 977 C CA . VAL A 1 132 ? 8.096 -7.292 -16.140 1.00 97.81 132 VAL A CA 1
ATOM 978 C C . VAL A 1 132 ? 8.459 -6.304 -17.251 1.00 97.81 132 VAL A C 1
ATOM 980 O O . VAL A 1 132 ? 7.573 -5.893 -18.001 1.00 97.81 132 VAL A O 1
ATOM 983 N N . PRO A 1 133 ? 9.730 -5.876 -17.374 1.00 97.94 133 PRO A N 1
ATOM 984 C CA . PRO A 1 133 ? 10.130 -4.921 -18.397 1.00 97.94 133 PRO A CA 1
ATOM 985 C C . PRO A 1 133 ? 10.146 -5.580 -19.775 1.00 97.94 133 PRO A C 1
ATOM 987 O O . PRO A 1 133 ? 10.671 -6.685 -19.945 1.00 97.94 133 PRO A O 1
ATOM 990 N N . SER A 1 134 ? 9.639 -4.867 -20.777 1.00 97.00 134 SER A N 1
ATOM 991 C CA . SER A 1 134 ? 9.652 -5.311 -22.172 1.00 97.00 134 SER A CA 1
ATOM 992 C C . SER A 1 134 ? 9.847 -4.144 -23.144 1.00 97.00 134 SER A C 1
ATOM 994 O O . SER A 1 134 ? 9.587 -2.984 -22.822 1.00 97.00 134 SER A O 1
ATOM 996 N N . THR A 1 135 ? 10.338 -4.409 -24.356 1.00 95.94 135 THR A N 1
ATOM 997 C CA . THR A 1 135 ? 10.385 -3.399 -25.427 1.00 95.94 135 THR A CA 1
ATOM 998 C C . THR A 1 135 ? 9.146 -3.447 -26.318 1.00 95.94 135 THR A C 1
ATOM 1000 O O . THR A 1 135 ? 8.717 -4.519 -26.730 1.00 95.94 135 THR A O 1
ATOM 1003 N N . THR A 1 136 ? 8.655 -2.283 -26.744 1.00 87.56 136 THR A N 1
ATOM 1004 C CA . THR A 1 136 ? 7.415 -2.146 -27.543 1.00 87.56 136 THR A CA 1
ATOM 1005 C C . THR A 1 136 ? 7.536 -2.425 -29.051 1.00 87.56 136 THR A C 1
ATOM 1007 O O . THR A 1 136 ? 6.520 -2.436 -29.744 1.00 87.56 136 THR A O 1
ATOM 1010 N N . LYS A 1 137 ? 8.743 -2.613 -29.613 1.00 72.38 137 LYS A N 1
ATOM 1011 C CA . LYS A 1 137 ? 8.949 -2.744 -31.072 1.00 72.38 137 LYS A CA 1
ATOM 1012 C C . LYS A 1 137 ? 9.857 -3.918 -31.433 1.00 72.38 137 LYS A C 1
ATOM 1014 O O . LYS A 1 137 ? 10.951 -4.035 -30.894 1.00 72.38 137 LYS A O 1
ATOM 1019 N N . GLY A 1 138 ? 9.453 -4.687 -32.448 1.00 69.00 138 GLY A N 1
ATOM 1020 C CA . GLY A 1 138 ? 10.205 -5.842 -32.949 1.00 69.00 138 GLY A CA 1
ATOM 1021 C C . GLY A 1 138 ? 9.907 -7.111 -32.151 1.00 69.00 138 GLY A C 1
ATOM 1022 O O . GLY A 1 138 ? 8.821 -7.238 -31.593 1.00 69.00 138 GLY A O 1
ATOM 1023 N N . GLN A 1 139 ? 10.859 -8.047 -32.112 1.00 76.00 139 GLN A N 1
ATOM 1024 C CA . GLN A 1 139 ? 10.815 -9.130 -31.127 1.00 76.00 139 GLN A CA 1
ATOM 1025 C C . GLN A 1 139 ? 11.044 -8.520 -29.739 1.00 76.00 139 GLN A C 1
ATOM 1027 O O . GLN A 1 139 ? 12.057 -7.832 -29.575 1.00 76.00 139 GLN A O 1
ATOM 1032 N N . PRO A 1 140 ? 10.129 -8.709 -28.771 1.00 85.44 140 PRO A N 1
ATOM 1033 C CA . PRO A 1 140 ? 10.266 -8.103 -27.456 1.00 85.44 140 PRO A CA 1
ATOM 1034 C C . PRO A 1 140 ? 11.546 -8.577 -26.771 1.00 85.44 140 PRO A C 1
ATOM 1036 O O . PRO A 1 140 ? 11.741 -9.771 -26.550 1.00 85.44 140 PRO A O 1
ATOM 1039 N N . ILE A 1 141 ? 12.410 -7.630 -26.417 1.00 94.06 141 ILE A N 1
ATOM 1040 C CA . ILE A 1 141 ? 13.467 -7.867 -25.442 1.00 94.06 141 ILE A CA 1
ATOM 1041 C C . ILE A 1 141 ? 12.821 -7.726 -24.069 1.00 94.06 141 ILE A C 1
ATOM 1043 O O . ILE A 1 141 ? 12.183 -6.706 -23.802 1.00 94.06 141 ILE A O 1
ATOM 1047 N N . THR A 1 142 ? 12.971 -8.737 -23.219 1.00 95.31 142 THR A N 1
ATOM 1048 C CA . THR A 1 142 ? 12.411 -8.755 -21.864 1.00 95.31 142 THR A CA 1
ATOM 1049 C C . THR A 1 142 ? 13.512 -8.751 -20.811 1.00 95.31 142 THR A C 1
ATOM 1051 O O . THR A 1 142 ? 14.698 -8.873 -21.122 1.00 95.31 142 THR A O 1
ATOM 1054 N N . GLY A 1 143 ? 13.119 -8.562 -19.556 1.00 95.00 143 GLY A N 1
ATOM 1055 C CA . GLY A 1 143 ? 13.964 -8.764 -18.385 1.00 95.00 143 GLY A CA 1
ATOM 1056 C C . GLY A 1 143 ? 13.260 -9.612 -17.328 1.00 95.00 143 GLY A C 1
ATOM 1057 O O . GLY A 1 143 ? 12.083 -9.943 -17.492 1.00 95.00 143 GLY A O 1
ATOM 1058 N N . PRO A 1 144 ? 13.961 -9.975 -16.241 1.00 95.56 144 PRO A N 1
ATOM 1059 C CA . PRO A 1 144 ? 13.314 -10.584 -15.088 1.00 95.56 144 PRO A CA 1
ATOM 1060 C C . PRO A 1 144 ? 12.284 -9.624 -14.477 1.00 95.56 144 PRO A C 1
ATOM 1062 O O . PRO A 1 144 ? 12.422 -8.402 -14.585 1.00 95.56 144 PRO A O 1
ATOM 1065 N N . ALA A 1 145 ? 11.274 -10.191 -13.813 1.00 96.38 145 ALA A N 1
ATOM 1066 C CA . ALA A 1 145 ? 10.341 -9.416 -13.005 1.00 96.38 145 ALA A CA 1
ATOM 1067 C C . ALA A 1 145 ? 11.085 -8.657 -11.893 1.00 96.38 145 ALA A C 1
ATOM 1069 O O . ALA A 1 145 ? 12.144 -9.091 -11.428 1.00 96.38 145 ALA A O 1
ATOM 1070 N N . SER A 1 146 ? 10.523 -7.529 -11.467 1.00 97.38 146 SER A N 1
ATOM 1071 C CA . SER A 1 146 ? 10.972 -6.830 -10.267 1.00 97.38 146 SER A CA 1
ATOM 1072 C C . SER A 1 146 ? 10.777 -7.673 -9.001 1.00 97.38 146 SER A C 1
ATOM 1074 O O . SER A 1 146 ? 10.092 -8.698 -9.011 1.00 97.38 146 SER A O 1
ATOM 1076 N N . GLY A 1 147 ? 11.320 -7.189 -7.882 1.00 93.12 147 GLY A N 1
ATOM 1077 C CA . GLY A 1 147 ? 10.815 -7.565 -6.564 1.00 93.12 147 GLY A CA 1
ATOM 1078 C C . GLY A 1 147 ? 9.324 -7.233 -6.431 1.00 93.12 147 GLY A C 1
ATOM 1079 O O . GLY A 1 147 ? 8.809 -6.366 -7.148 1.00 93.12 147 GLY A O 1
ATOM 1080 N N . GLY A 1 148 ? 8.644 -7.950 -5.537 1.00 91.88 148 GLY A N 1
ATOM 1081 C CA . GLY A 1 148 ? 7.250 -7.673 -5.209 1.00 91.88 148 GLY A CA 1
ATOM 1082 C C . GLY A 1 148 ? 7.121 -6.365 -4.428 1.00 91.88 148 GLY A C 1
ATOM 1083 O O . GLY A 1 148 ? 7.931 -6.123 -3.533 1.00 91.88 148 GLY A O 1
ATOM 1084 N N . PHE A 1 149 ? 6.103 -5.572 -4.728 1.00 93.31 149 PHE A N 1
ATOM 1085 C CA . PHE A 1 149 ? 5.741 -4.346 -4.012 1.00 93.31 149 PHE A CA 1
ATOM 1086 C C . PHE A 1 149 ? 4.219 -4.229 -3.936 1.00 93.31 149 PHE A C 1
ATOM 1088 O O . PHE A 1 149 ? 3.500 -4.882 -4.706 1.00 93.31 149 PHE A O 1
ATOM 1095 N N . ASP A 1 150 ? 3.744 -3.378 -3.040 1.00 93.62 150 ASP A N 1
ATOM 1096 C CA . ASP A 1 150 ? 2.333 -3.233 -2.732 1.00 93.62 150 ASP A CA 1
ATOM 1097 C C . ASP A 1 150 ? 1.800 -1.852 -3.129 1.00 93.62 150 ASP A C 1
ATOM 1099 O O . ASP A 1 150 ? 2.501 -0.843 -3.208 1.00 93.62 150 ASP A O 1
ATOM 1103 N N . VAL A 1 151 ? 0.517 -1.823 -3.462 1.00 94.94 151 VAL A N 1
ATOM 1104 C CA . VAL A 1 151 ? -0.249 -0.632 -3.802 1.00 94.94 151 VAL A CA 1
ATOM 1105 C C . VAL A 1 151 ? -1.368 -0.507 -2.785 1.00 94.94 151 VAL A C 1
ATOM 1107 O O . VAL A 1 151 ? -2.269 -1.348 -2.728 1.00 94.94 151 VAL A O 1
ATOM 1110 N N . TYR A 1 152 ? -1.320 0.568 -2.008 1.00 94.94 152 TYR A N 1
ATOM 1111 C CA . TYR A 1 152 ? -2.243 0.839 -0.918 1.00 94.94 152 TYR A CA 1
ATOM 1112 C C . TYR A 1 152 ? -3.391 1.747 -1.354 1.00 94.94 152 TYR A C 1
ATOM 1114 O O . TYR A 1 152 ? -3.295 2.493 -2.330 1.00 94.94 152 TYR A O 1
ATOM 1122 N N . GLU A 1 153 ? -4.493 1.691 -0.610 1.00 94.62 153 GLU A N 1
ATOM 1123 C CA . GLU A 1 153 ? -5.613 2.618 -0.770 1.00 94.62 153 GLU A CA 1
ATOM 1124 C C . GLU A 1 153 ? -5.214 4.054 -0.429 1.00 94.62 153 GLU A C 1
ATOM 1126 O O . GLU A 1 153 ? -5.558 4.973 -1.169 1.00 94.62 153 GLU A O 1
ATOM 1131 N N . SER A 1 154 ? -4.472 4.211 0.668 1.00 94.94 154 SER A N 1
ATOM 1132 C CA . SER A 1 154 ? -3.886 5.460 1.140 1.00 94.94 154 SER A CA 1
ATOM 1133 C C . SER A 1 154 ? -2.483 5.165 1.658 1.00 94.94 154 SER A C 1
ATOM 1135 O O . SER A 1 154 ? -2.273 4.144 2.315 1.00 94.94 154 SER A O 1
ATOM 1137 N N . GLY A 1 155 ? -1.521 6.036 1.375 1.00 92.88 155 GLY A N 1
ATOM 1138 C CA . GLY A 1 155 ? -0.206 5.927 1.981 1.00 92.88 155 GLY A CA 1
ATOM 1139 C C . GLY A 1 155 ? 0.600 7.210 1.891 1.00 92.88 155 GLY A C 1
ATOM 1140 O O . GLY A 1 155 ? 0.306 8.087 1.083 1.00 92.88 155 GLY A O 1
ATOM 1141 N N . ASP A 1 156 ? 1.597 7.325 2.756 1.00 92.44 156 ASP A N 1
ATOM 1142 C CA . ASP A 1 156 ? 2.390 8.532 2.936 1.00 92.44 156 ASP A CA 1
ATOM 1143 C C . ASP A 1 156 ? 3.834 8.184 3.310 1.00 92.44 156 ASP A C 1
ATOM 1145 O O . ASP A 1 156 ? 4.101 7.197 3.996 1.00 92.44 156 ASP A O 1
ATOM 1149 N N . SER A 1 157 ? 4.764 9.031 2.876 1.00 91.31 157 SER A N 1
ATOM 1150 C CA . SER A 1 157 ? 6.159 9.026 3.306 1.00 91.31 157 SER A CA 1
ATOM 1151 C C . SER A 1 157 ? 6.468 10.396 3.886 1.00 91.31 157 SER A C 1
ATOM 1153 O O . SER A 1 157 ? 6.467 11.408 3.182 1.00 91.31 157 SER A O 1
ATOM 1155 N N . CYS A 1 158 ? 6.812 10.431 5.163 1.00 89.44 158 CYS A N 1
ATOM 1156 C CA . CYS A 1 158 ? 6.867 11.660 5.933 1.00 89.44 158 CYS A CA 1
ATOM 1157 C C . CYS A 1 158 ? 8.234 11.877 6.589 1.00 89.44 158 CYS A C 1
ATOM 1159 O O . CYS A 1 158 ? 8.944 10.950 6.968 1.00 89.44 158 CYS A O 1
ATOM 1161 N N . ALA A 1 159 ? 8.579 13.149 6.802 1.00 90.19 159 ALA A N 1
ATOM 1162 C CA . ALA A 1 159 ? 9.758 13.537 7.578 1.00 90.19 159 ALA A CA 1
ATOM 1163 C C . ALA A 1 159 ? 9.470 13.705 9.082 1.00 90.19 159 ALA A C 1
ATOM 1165 O O . ALA A 1 159 ? 10.402 13.916 9.853 1.00 90.19 159 ALA A O 1
ATOM 1166 N N . THR A 1 160 ? 8.198 13.680 9.499 1.00 90.00 160 THR A N 1
ATOM 1167 C CA . THR A 1 160 ? 7.794 13.880 10.903 1.00 90.00 160 THR A CA 1
ATOM 1168 C C . THR A 1 160 ? 6.596 13.035 11.309 1.00 90.00 160 THR A C 1
ATOM 1170 O O . THR A 1 160 ? 6.681 12.314 12.291 1.00 90.00 160 THR A O 1
ATOM 1173 N N . THR A 1 161 ? 5.479 13.162 10.593 1.00 92.56 161 THR A N 1
ATOM 1174 C CA . THR A 1 161 ? 4.220 12.488 10.910 1.00 92.56 161 THR A CA 1
ATOM 1175 C C . THR A 1 161 ? 3.619 11.986 9.618 1.00 92.56 161 THR A C 1
ATOM 1177 O O . THR A 1 161 ? 3.397 12.790 8.714 1.00 92.56 161 THR A O 1
ATOM 1180 N N . CYS A 1 162 ? 3.364 10.687 9.553 1.00 93.50 162 CYS A N 1
ATOM 1181 C CA . CYS A 1 162 ? 2.756 10.039 8.402 1.00 93.50 162 CYS A CA 1
ATOM 1182 C C . CYS A 1 162 ? 1.287 9.818 8.726 1.00 93.50 162 CYS A C 1
ATOM 1184 O O . CYS A 1 162 ? 0.957 9.449 9.859 1.00 93.50 162 CYS A O 1
ATOM 1186 N N . THR A 1 163 ? 0.405 10.057 7.759 1.00 95.25 163 THR A N 1
ATOM 1187 C CA . THR A 1 163 ? -1.035 9.831 7.934 1.00 95.25 163 THR A CA 1
ATOM 1188 C C . THR A 1 163 ? -1.611 9.053 6.763 1.00 95.25 163 THR A C 1
ATOM 1190 O O . THR A 1 163 ? -1.368 9.406 5.616 1.00 95.25 163 THR A O 1
ATOM 1193 N N . ALA A 1 164 ? -2.427 8.045 7.062 1.00 95.44 164 ALA A N 1
ATOM 1194 C CA . ALA A 1 164 ? -3.277 7.383 6.081 1.00 95.44 164 ALA A CA 1
ATOM 1195 C C . ALA A 1 164 ? -4.748 7.508 6.499 1.00 95.44 164 ALA A C 1
ATOM 1197 O O . ALA A 1 164 ? -5.078 7.426 7.687 1.00 95.44 164 ALA A O 1
ATOM 1198 N N . ASP A 1 165 ? -5.627 7.728 5.523 1.00 95.38 165 ASP A N 1
ATOM 1199 C CA . ASP A 1 165 ? -7.062 7.944 5.726 1.00 95.38 165 ASP A CA 1
ATOM 1200 C C . ASP A 1 165 ? -7.867 7.132 4.713 1.00 95.38 165 ASP A C 1
ATOM 1202 O O . ASP A 1 165 ? -7.832 7.388 3.511 1.00 95.38 165 ASP A O 1
ATOM 1206 N N . ILE A 1 166 ? -8.617 6.158 5.218 1.00 92.38 166 ILE A N 1
ATOM 1207 C CA . ILE A 1 166 ? -9.391 5.206 4.406 1.00 92.38 166 ILE A CA 1
ATOM 1208 C C . ILE A 1 166 ? -10.905 5.421 4.532 1.00 92.38 166 ILE A C 1
ATOM 1210 O O . ILE A 1 166 ? -11.699 4.680 3.955 1.00 92.38 166 ILE A O 1
ATOM 1214 N N . ARG A 1 167 ? -11.352 6.418 5.313 1.00 92.25 167 ARG A N 1
ATOM 1215 C CA . ARG A 1 167 ? -12.787 6.735 5.444 1.00 92.25 167 ARG A CA 1
ATOM 1216 C C . ARG A 1 167 ? -13.057 8.229 5.621 1.00 92.25 167 ARG A C 1
ATOM 1218 O O . ARG A 1 167 ? -13.935 8.619 6.388 1.00 92.25 167 ARG A O 1
ATOM 1225 N N . SER A 1 168 ? -12.337 9.068 4.875 1.00 93.00 168 SER A N 1
ATOM 1226 C CA . SER A 1 168 ? -12.566 10.522 4.805 1.00 93.00 168 SER A CA 1
ATOM 1227 C C . SER A 1 168 ? -12.580 11.199 6.184 1.00 93.00 168 SER A C 1
ATOM 1229 O O . SER A 1 168 ? -13.498 11.948 6.523 1.00 93.00 168 SER A O 1
ATOM 1231 N N . GLY A 1 169 ? -11.582 10.885 7.002 1.00 93.25 169 GLY A N 1
ATOM 1232 C CA . GLY A 1 169 ? -11.366 11.422 8.340 1.00 93.25 169 GLY A CA 1
ATOM 1233 C C . GLY A 1 169 ? -12.051 10.629 9.448 1.00 93.25 169 GLY A C 1
ATOM 1234 O O . GLY A 1 169 ? -11.864 10.945 10.622 1.00 93.25 169 GLY A O 1
ATOM 1235 N N . LEU A 1 170 ? -12.836 9.604 9.104 1.00 93.94 170 LEU A N 1
ATOM 1236 C CA . LEU A 1 170 ? -13.451 8.726 10.095 1.00 93.94 170 LEU A CA 1
ATOM 1237 C C . LEU A 1 170 ? -12.504 7.614 10.553 1.00 93.94 170 LEU A C 1
ATOM 1239 O O . LEU A 1 170 ? -12.612 7.193 11.697 1.00 93.94 170 LEU A O 1
ATOM 1243 N N . ASP A 1 171 ? -11.589 7.161 9.695 1.00 95.00 171 ASP A N 1
ATOM 1244 C CA . ASP A 1 171 ? -10.582 6.146 10.017 1.00 95.00 171 ASP A CA 1
ATOM 1245 C C . ASP A 1 171 ? -9.203 6.691 9.667 1.00 95.00 171 ASP A C 1
ATOM 1247 O O . ASP A 1 171 ? -8.793 6.666 8.506 1.00 95.00 171 ASP A O 1
ATOM 1251 N N . VAL A 1 172 ? -8.517 7.211 10.682 1.00 96.75 172 VAL A N 1
ATOM 1252 C CA . VAL A 1 172 ? -7.222 7.876 10.534 1.00 96.75 172 VAL A CA 1
ATOM 1253 C C . VAL A 1 172 ? -6.149 7.068 11.242 1.00 96.75 172 VAL A C 1
ATOM 1255 O O . VAL A 1 172 ? -6.286 6.731 12.420 1.00 96.75 172 VAL A O 1
ATOM 1258 N N . TYR A 1 173 ? -5.074 6.801 10.513 1.00 96.12 173 TYR A N 1
ATOM 1259 C CA . TYR A 1 173 ? -3.894 6.072 10.955 1.00 96.12 173 TYR A CA 1
ATOM 1260 C C . TYR A 1 173 ? -2.730 7.046 11.001 1.00 96.12 173 TYR A C 1
ATOM 1262 O O . TYR A 1 173 ? -2.547 7.829 10.070 1.00 96.12 173 TYR A O 1
ATOM 1270 N N . THR A 1 174 ? -1.955 7.033 12.079 1.00 95.62 174 THR A N 1
ATOM 1271 C CA . THR A 1 174 ? -0.894 8.017 12.287 1.00 95.62 174 THR A CA 1
ATOM 1272 C C . THR A 1 174 ? 0.338 7.388 12.909 1.00 95.62 174 THR A C 1
ATOM 1274 O O . THR A 1 174 ? 0.254 6.677 13.908 1.00 95.62 174 THR A O 1
ATOM 1277 N N . VAL A 1 175 ? 1.496 7.733 12.358 1.00 92.50 175 VAL A N 1
ATOM 1278 C CA . VAL A 1 175 ? 2.813 7.441 12.929 1.00 92.50 175 VAL A CA 1
ATOM 1279 C C . VAL A 1 175 ? 3.504 8.776 13.187 1.00 92.50 175 VAL A C 1
ATOM 1281 O O . VAL A 1 175 ? 3.562 9.622 12.300 1.00 92.50 175 VAL A O 1
ATOM 1284 N N . ASN A 1 176 ? 3.980 8.999 14.415 1.00 89.56 176 ASN A N 1
ATOM 1285 C CA . ASN A 1 176 ? 4.590 10.267 14.854 1.00 89.56 176 ASN A CA 1
ATOM 1286 C C . ASN A 1 176 ? 6.125 10.224 14.796 1.00 89.56 176 ASN A C 1
ATOM 1288 O O . ASN A 1 176 ? 6.811 10.679 15.714 1.00 89.56 176 ASN A O 1
ATOM 1292 N N . SER A 1 177 ? 6.645 9.638 13.728 1.00 88.06 177 SER A N 1
ATOM 1293 C CA . SER A 1 177 ? 8.067 9.507 13.429 1.00 88.06 177 SER A CA 1
ATOM 1294 C C . SER A 1 177 ? 8.278 9.636 11.913 1.00 88.06 177 SER A C 1
ATOM 1296 O O . SER A 1 177 ? 7.345 9.401 11.140 1.00 88.06 177 SER A O 1
ATOM 1298 N N . PRO A 1 178 ? 9.480 10.049 11.463 1.00 88.56 178 PRO A N 1
ATOM 1299 C CA . PRO A 1 178 ? 9.846 9.965 10.052 1.00 88.56 178 PRO A CA 1
ATOM 1300 C C . PRO A 1 178 ? 9.761 8.514 9.573 1.00 88.56 178 PRO A C 1
ATOM 1302 O O . PRO A 1 178 ? 10.209 7.621 10.289 1.00 88.56 178 PRO A O 1
ATOM 1305 N N . GLY A 1 179 ? 9.233 8.286 8.375 1.00 89.56 179 GLY A N 1
ATOM 1306 C CA . GLY A 1 179 ? 9.031 6.934 7.869 1.00 89.56 179 GLY A CA 1
ATOM 1307 C C . GLY A 1 179 ? 7.993 6.870 6.762 1.00 89.56 179 GLY A C 1
ATOM 1308 O O . GLY A 1 179 ? 7.820 7.820 5.995 1.00 89.56 179 GLY A O 1
ATOM 1309 N N . THR A 1 180 ? 7.304 5.739 6.708 1.00 91.00 180 THR A N 1
ATOM 1310 C CA . THR A 1 180 ? 6.255 5.419 5.746 1.00 91.00 180 THR A CA 1
ATOM 1311 C C . THR A 1 180 ? 5.040 4.848 6.47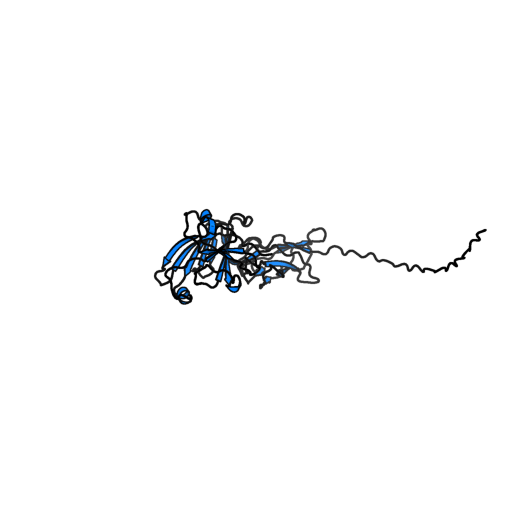4 1.00 91.00 180 THR A C 1
ATOM 1313 O O . THR A 1 180 ? 5.167 4.236 7.539 1.00 91.00 180 THR A O 1
ATOM 1316 N N . LEU A 1 181 ? 3.853 5.079 5.919 1.00 93.31 181 LEU A N 1
ATOM 1317 C CA . LEU A 1 181 ? 2.599 4.519 6.405 1.00 93.31 181 LEU A CA 1
ATOM 1318 C C . LEU A 1 181 ? 1.698 4.210 5.214 1.00 93.31 181 LEU A C 1
ATOM 1320 O O . LEU A 1 181 ? 1.325 5.128 4.493 1.00 93.31 181 LEU A O 1
ATOM 1324 N N . GLY A 1 182 ? 1.306 2.953 5.048 1.00 93.31 182 GLY A N 1
ATOM 1325 C CA . GLY A 1 182 ? 0.280 2.514 4.107 1.00 93.31 182 GLY A CA 1
ATOM 1326 C C . GLY A 1 182 ? -0.935 1.959 4.845 1.00 93.31 182 GLY A C 1
ATOM 1327 O O . GLY A 1 182 ? -0.800 1.307 5.877 1.00 93.31 182 GLY A O 1
ATOM 1328 N N . ALA A 1 183 ? -2.139 2.182 4.323 1.00 93.75 183 ALA A N 1
ATOM 1329 C CA . ALA A 1 183 ? -3.359 1.555 4.820 1.00 93.75 183 ALA A CA 1
ATOM 1330 C C . ALA A 1 183 ? -4.258 1.101 3.667 1.00 93.75 183 ALA A C 1
ATOM 1332 O O . ALA A 1 183 ? -4.419 1.799 2.664 1.00 93.75 183 ALA A O 1
ATOM 1333 N N . SER A 1 184 ? -4.858 -0.082 3.811 1.00 92.44 184 SER A N 1
ATOM 1334 C CA . SER A 1 184 ? -5.804 -0.627 2.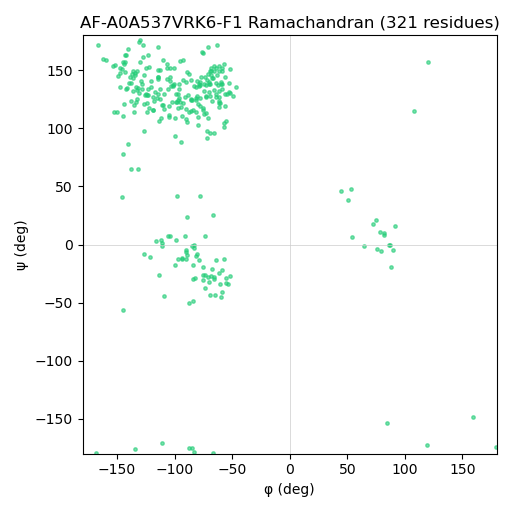832 1.00 92.44 184 SER A CA 1
ATOM 1335 C C . SER A 1 184 ? -6.946 -1.371 3.500 1.00 92.44 184 SER A C 1
ATOM 1337 O O . SER A 1 184 ? -6.718 -2.246 4.340 1.00 92.44 184 SER A O 1
ATOM 1339 N N . GLN A 1 185 ? -8.175 -1.094 3.060 1.00 90.44 185 GLN A N 1
ATOM 1340 C CA . GLN A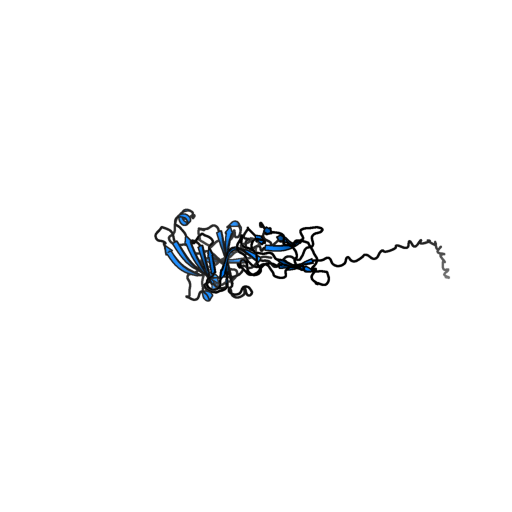 1 185 ? -9.321 -1.925 3.410 1.00 90.44 185 GLN A CA 1
ATOM 1341 C C . GLN A 1 185 ? -9.347 -3.187 2.549 1.00 90.44 185 GLN A C 1
ATOM 1343 O O . GLN A 1 185 ? -9.172 -3.129 1.333 1.00 90.44 185 GLN A O 1
ATOM 1348 N N . LEU A 1 186 ? -9.619 -4.340 3.148 1.00 85.50 186 LEU A N 1
ATOM 1349 C CA . LEU A 1 186 ? -9.982 -5.563 2.443 1.00 85.50 186 LEU A CA 1
ATOM 1350 C C . LEU A 1 186 ? -11.480 -5.810 2.581 1.00 85.50 186 LEU A C 1
ATOM 1352 O O . LEU A 1 186 ? -12.077 -5.557 3.630 1.00 85.50 186 LEU A O 1
ATOM 1356 N N . LEU A 1 187 ? -12.086 -6.338 1.521 1.00 78.25 187 LEU A N 1
ATOM 1357 C CA . LEU A 1 187 ? -13.470 -6.798 1.569 1.00 78.25 187 LEU A CA 1
ATOM 1358 C C . LEU A 1 187 ? -13.576 -8.000 2.517 1.00 78.25 187 LEU A C 1
ATOM 1360 O O . LEU A 1 187 ? -12.652 -8.805 2.585 1.00 78.25 187 LEU A O 1
ATOM 1364 N N . ALA A 1 188 ? -14.721 -8.186 3.183 1.00 70.50 188 ALA A N 1
ATOM 1365 C CA . ALA A 1 188 ? -14.955 -9.362 4.037 1.00 70.50 188 ALA A CA 1
ATOM 1366 C C . ALA A 1 188 ? -14.685 -10.706 3.337 1.00 70.50 188 ALA A C 1
ATOM 1368 O O . ALA A 1 188 ? -14.336 -11.680 3.993 1.00 70.50 188 ALA A O 1
ATOM 1369 N N . SER A 1 189 ? -14.827 -10.774 2.009 1.00 69.69 189 SER A N 1
ATOM 1370 C CA . SER A 1 189 ? -14.516 -11.976 1.231 1.00 69.69 189 SER A CA 1
ATOM 1371 C C . SER A 1 189 ? -13.030 -12.335 1.203 1.00 69.69 189 SER A C 1
ATOM 1373 O O . SER A 1 189 ? -12.717 -13.484 0.915 1.00 69.69 189 SER A O 1
ATOM 1375 N N . ALA A 1 190 ? -12.135 -11.379 1.467 1.00 69.81 190 ALA A N 1
ATOM 1376 C CA . ALA A 1 190 ? -10.694 -11.612 1.499 1.00 69.81 190 ALA A CA 1
ATOM 1377 C C . ALA A 1 190 ? -10.267 -12.352 2.777 1.00 69.81 190 ALA A C 1
ATOM 1379 O O . ALA A 1 190 ? -9.327 -13.135 2.760 1.00 69.81 190 ALA A O 1
ATOM 1380 N N . LEU A 1 191 ? -10.988 -12.135 3.884 1.00 71.69 191 LEU A N 1
ATOM 1381 C CA . LEU A 1 191 ? -10.751 -12.778 5.180 1.00 71.69 191 LEU A CA 1
ATOM 1382 C C . LEU A 1 191 ? -12.069 -13.318 5.755 1.00 71.69 191 LEU A C 1
ATOM 1384 O O . LEU A 1 191 ? -12.530 -12.852 6.801 1.00 71.69 191 LEU A O 1
ATOM 1388 N N . PRO A 1 192 ? -12.699 -14.310 5.100 1.00 60.16 192 PRO A N 1
ATOM 1389 C CA . PRO A 1 192 ? -14.036 -14.783 5.464 1.00 60.16 192 PRO A CA 1
ATOM 1390 C C . PRO A 1 192 ? -14.095 -15.421 6.863 1.00 60.16 192 PRO A C 1
ATOM 1392 O O . PRO A 1 192 ? -15.184 -15.636 7.395 1.00 60.16 192 PRO A O 1
ATOM 1395 N N . GLY A 1 193 ? -12.937 -15.719 7.461 1.00 58.41 193 GLY A N 1
ATOM 1396 C CA . GLY A 1 193 ? -12.809 -16.288 8.797 1.00 58.41 193 GLY A CA 1
ATOM 1397 C C . GLY A 1 193 ? -12.625 -15.276 9.925 1.00 58.41 193 GLY A C 1
ATOM 1398 O O . GLY A 1 193 ? -12.767 -15.686 11.072 1.00 58.41 193 GLY A O 1
ATOM 1399 N N . LEU A 1 194 ? -12.339 -13.993 9.646 1.00 72.19 194 LEU A N 1
ATOM 1400 C CA . LEU A 1 194 ? -11.965 -13.041 10.695 1.00 72.19 194 LEU A CA 1
ATOM 1401 C C . LEU A 1 194 ? -13.163 -12.660 11.571 1.00 72.19 194 LEU A C 1
ATOM 1403 O O . LEU A 1 194 ? -13.897 -11.713 11.289 1.00 72.19 194 LEU A O 1
ATOM 1407 N N . ASN A 1 195 ? -13.350 -13.401 12.658 1.00 73.88 195 ASN A N 1
ATOM 1408 C CA . ASN A 1 195 ? -14.458 -13.192 13.576 1.00 73.88 195 ASN A CA 1
ATOM 1409 C C . ASN A 1 195 ? -13.980 -13.204 15.025 1.00 73.88 195 ASN A C 1
ATOM 1411 O O . ASN A 1 195 ? -13.441 -14.200 15.505 1.00 73.88 195 ASN A O 1
ATOM 1415 N N . CYS A 1 196 ? -14.247 -12.123 15.750 1.00 79.62 196 CYS A N 1
ATOM 1416 C CA . CYS A 1 196 ? -14.047 -12.101 17.188 1.00 79.62 196 CYS A CA 1
ATOM 1417 C C . CYS A 1 196 ? -15.228 -12.790 17.887 1.00 79.62 196 CYS A C 1
ATOM 1419 O O . CYS A 1 196 ? -16.370 -12.348 17.733 1.00 79.62 196 CYS A O 1
ATOM 1421 N N . PRO A 1 197 ? -14.991 -13.858 18.674 1.00 71.81 197 PRO A N 1
ATOM 1422 C CA . PRO A 1 197 ? -16.067 -14.590 19.330 1.00 71.81 197 PRO A CA 1
ATOM 1423 C C . PRO A 1 197 ? -17.008 -13.675 20.129 1.00 71.81 197 PRO A C 1
ATOM 1425 O O . PRO A 1 197 ? -16.565 -12.866 20.942 1.00 71.81 197 PRO A O 1
ATOM 1428 N N . GLY A 1 198 ? -18.317 -13.830 19.908 1.00 71.94 198 GLY A N 1
ATOM 1429 C CA . GLY A 1 198 ? -19.358 -13.092 20.633 1.00 71.94 198 GLY A CA 1
ATOM 1430 C C . GLY A 1 198 ? -19.642 -11.675 20.124 1.00 71.94 198 GLY A C 1
ATOM 1431 O O . GLY A 1 198 ? -20.370 -10.946 20.794 1.00 71.94 198 GLY A O 1
ATOM 1432 N N . GLN A 1 199 ? -19.101 -11.282 18.967 1.00 75.88 199 GLN A N 1
ATOM 1433 C CA . GLN A 1 199 ? -19.244 -9.927 18.433 1.00 75.88 199 GLN A CA 1
ATOM 1434 C C . GLN A 1 199 ? -20.207 -9.838 17.250 1.00 75.88 199 GLN A C 1
ATOM 1436 O O . GLN A 1 199 ? -20.375 -10.777 16.472 1.00 75.88 199 GLN A O 1
ATOM 1441 N N . ALA A 1 200 ? -20.823 -8.663 17.110 1.00 78.69 200 ALA A N 1
ATOM 1442 C CA . ALA A 1 200 ? -21.555 -8.277 15.913 1.00 78.69 200 ALA A CA 1
ATOM 1443 C C . ALA A 1 200 ? -20.692 -7.316 15.095 1.00 78.69 200 ALA A C 1
ATOM 1445 O O . ALA A 1 200 ? -20.275 -6.270 15.587 1.00 78.69 200 ALA A O 1
ATOM 1446 N N . VAL A 1 201 ? -20.435 -7.678 13.842 1.00 80.88 201 VAL A N 1
ATOM 1447 C CA . VAL A 1 201 ? -19.598 -6.891 12.936 1.00 80.88 201 VAL A CA 1
ATOM 1448 C C . VAL A 1 201 ? -20.316 -5.593 12.556 1.00 80.88 201 VAL A C 1
ATOM 1450 O O . VAL A 1 201 ? -21.466 -5.618 12.114 1.00 80.88 201 VAL A O 1
ATOM 1453 N N . ILE A 1 202 ? -19.630 -4.460 12.725 1.00 82.69 202 ILE A N 1
ATOM 1454 C CA . ILE A 1 202 ? -20.109 -3.142 12.275 1.00 82.69 202 ILE A CA 1
ATOM 1455 C C . ILE A 1 202 ? -19.687 -2.912 10.825 1.00 82.69 202 ILE A C 1
ATOM 1457 O O . ILE A 1 202 ? -20.525 -2.610 9.979 1.00 82.69 202 ILE A O 1
ATOM 1461 N N . PHE A 1 203 ? -18.402 -3.123 10.530 1.00 81.56 203 PHE A N 1
ATOM 1462 C CA . PHE A 1 203 ? -17.843 -3.019 9.187 1.00 81.56 203 PHE A CA 1
ATOM 1463 C C . PHE A 1 203 ? -17.471 -4.402 8.676 1.00 81.56 203 PHE A C 1
ATOM 1465 O O . PHE A 1 203 ? -16.632 -5.079 9.262 1.00 81.56 203 PHE A O 1
ATOM 1472 N N . ALA A 1 204 ? -18.069 -4.816 7.562 1.00 78.81 204 ALA A N 1
ATOM 1473 C CA . ALA A 1 204 ? -17.699 -6.044 6.860 1.00 78.81 204 ALA A CA 1
ATOM 1474 C C . ALA A 1 204 ? -16.419 -5.848 6.020 1.00 78.81 204 ALA A C 1
ATOM 1476 O O . ALA A 1 204 ? -16.343 -6.268 4.865 1.00 78.81 204 ALA A O 1
ATOM 1477 N N . THR A 1 205 ? -15.435 -5.153 6.583 1.00 82.81 205 THR A N 1
ATOM 1478 C CA . THR A 1 205 ? -14.123 -4.914 5.993 1.00 82.81 205 THR A CA 1
ATOM 1479 C C . THR A 1 205 ? -13.056 -5.117 7.058 1.00 82.81 205 THR A C 1
ATOM 1481 O O . THR A 1 205 ? -13.287 -4.913 8.251 1.00 82.81 205 THR A O 1
ATOM 1484 N N . SER A 1 206 ? -11.882 -5.550 6.623 1.00 83.94 206 SER A N 1
ATOM 1485 C CA . SER A 1 206 ? -10.678 -5.601 7.453 1.00 83.94 206 SER A CA 1
ATOM 1486 C C . SER A 1 206 ? -9.743 -4.487 7.015 1.00 83.94 206 SER A C 1
ATOM 1488 O O . SER A 1 206 ? -9.819 -4.053 5.870 1.00 83.94 206 SER A O 1
ATOM 1490 N N . VAL A 1 207 ? -8.855 -4.026 7.889 1.00 87.94 207 VAL A N 1
ATOM 1491 C CA . VAL A 1 207 ? -7.851 -3.023 7.521 1.00 87.94 207 VAL A CA 1
ATOM 1492 C C . VAL A 1 207 ? -6.469 -3.570 7.807 1.00 87.94 207 VAL A C 1
ATOM 1494 O O . VAL A 1 207 ? -6.234 -4.103 8.890 1.00 87.94 207 VAL A O 1
ATOM 1497 N N . PHE A 1 208 ? -5.573 -3.406 6.841 1.00 88.00 208 PHE A N 1
ATOM 1498 C CA . PHE A 1 208 ? -4.143 -3.619 7.015 1.00 88.00 208 PHE A CA 1
ATOM 1499 C C . PHE A 1 208 ? -3.433 -2.283 7.056 1.00 88.00 208 PHE A C 1
ATOM 1501 O O . PHE A 1 208 ? -3.803 -1.360 6.326 1.00 88.00 208 PHE A O 1
ATOM 1508 N N . VAL A 1 209 ? -2.420 -2.216 7.911 1.00 89.44 209 VAL A N 1
ATOM 1509 C CA . VAL A 1 209 ? -1.534 -1.070 8.048 1.00 89.44 209 VAL A CA 1
ATOM 1510 C C . VAL A 1 209 ? -0.107 -1.552 7.878 1.00 89.44 209 VAL A C 1
ATOM 1512 O O . VAL A 1 209 ? 0.292 -2.506 8.538 1.00 89.44 209 VAL A O 1
ATOM 1515 N N . ASP A 1 210 ? 0.633 -0.892 7.001 1.00 88.38 210 ASP A N 1
ATOM 1516 C CA . ASP A 1 210 ? 2.083 -0.997 6.930 1.00 88.38 210 ASP A CA 1
ATOM 1517 C C . ASP A 1 210 ? 2.682 0.280 7.509 1.00 88.38 210 ASP A C 1
ATOM 1519 O O . ASP A 1 210 ? 2.212 1.373 7.212 1.00 88.38 210 ASP A O 1
ATOM 1523 N N . ALA A 1 211 ? 3.684 0.143 8.369 1.00 88.81 211 ALA A N 1
ATOM 1524 C CA . ALA A 1 211 ? 4.346 1.279 8.989 1.00 88.81 211 ALA A CA 1
ATOM 1525 C C . ALA A 1 211 ? 5.799 0.936 9.293 1.00 88.81 211 ALA A C 1
ATOM 1527 O O . ALA A 1 211 ? 6.091 0.097 10.153 1.00 88.81 211 ALA A O 1
ATOM 1528 N N . THR A 1 212 ? 6.710 1.622 8.607 1.00 80.75 212 THR A N 1
ATOM 1529 C CA . THR A 1 212 ? 8.150 1.437 8.779 1.00 80.75 212 THR A CA 1
ATOM 1530 C C . THR A 1 212 ? 8.843 2.788 8.907 1.00 80.75 212 THR A C 1
ATOM 1532 O O . THR A 1 212 ? 8.599 3.715 8.137 1.00 80.75 212 THR A O 1
ATOM 1535 N N . THR A 1 213 ? 9.719 2.924 9.900 1.00 69.75 213 THR A N 1
ATOM 1536 C CA . THR A 1 213 ? 10.577 4.113 10.054 1.00 69.75 213 THR A CA 1
ATOM 1537 C C . THR A 1 213 ? 11.841 4.046 9.208 1.00 69.75 213 THR A C 1
ATOM 1539 O O . THR A 1 213 ? 12.428 5.081 8.906 1.00 69.75 213 THR A O 1
ATOM 1542 N N . ASP A 1 214 ? 12.197 2.844 8.752 1.00 62.53 214 ASP A N 1
ATOM 1543 C CA . ASP A 1 214 ? 13.284 2.584 7.819 1.00 62.53 214 ASP A CA 1
ATOM 1544 C C . ASP A 1 214 ? 12.737 1.818 6.604 1.00 62.53 214 ASP A C 1
ATOM 1546 O O . ASP A 1 214 ? 12.387 0.643 6.721 1.00 62.53 214 ASP A O 1
ATOM 1550 N N . ALA A 1 215 ? 12.754 2.448 5.422 1.00 51.97 215 ALA A N 1
ATOM 1551 C CA . ALA A 1 215 ? 12.339 1.844 4.142 1.00 51.97 215 ALA A CA 1
ATOM 1552 C C . ALA A 1 215 ? 13.106 0.548 3.774 1.00 51.97 215 ALA A C 1
ATOM 1554 O O . ALA A 1 215 ? 12.729 -0.182 2.859 1.00 51.97 215 ALA A O 1
ATOM 1555 N N . ASP A 1 216 ? 14.204 0.254 4.481 1.00 47.91 216 ASP A N 1
ATOM 1556 C CA . ASP A 1 216 ? 15.069 -0.905 4.250 1.00 47.91 216 ASP A CA 1
ATOM 1557 C C . ASP A 1 216 ? 15.100 -1.909 5.429 1.00 47.91 216 ASP A C 1
ATOM 1559 O O . ASP A 1 216 ? 15.832 -2.900 5.356 1.00 47.91 216 ASP A O 1
ATOM 1563 N N . SER A 1 217 ? 14.332 -1.701 6.514 1.00 48.53 217 SER A N 1
ATOM 1564 C CA . SER A 1 217 ? 14.355 -2.587 7.695 1.00 48.53 217 SER A CA 1
ATOM 1565 C C . SER A 1 217 ? 12.961 -2.834 8.302 1.00 48.53 217 SER A C 1
ATOM 1567 O O . SER A 1 217 ? 12.587 -2.207 9.292 1.00 48.53 217 SER A O 1
ATOM 1569 N N . PRO A 1 218 ? 12.206 -3.835 7.807 1.00 53.78 218 PRO A N 1
ATOM 1570 C CA . PRO A 1 218 ? 10.874 -4.188 8.324 1.00 53.78 218 PRO A CA 1
ATOM 1571 C C . PRO A 1 218 ? 10.902 -4.901 9.695 1.00 53.78 218 PRO A C 1
ATOM 1573 O O . PRO A 1 218 ? 9.893 -5.418 10.163 1.00 53.78 218 PRO A O 1
ATOM 1576 N N . SER A 1 219 ? 12.068 -4.995 10.346 1.00 53.12 219 SER A N 1
ATOM 1577 C CA . SER A 1 219 ? 12.286 -5.856 11.519 1.00 53.12 219 SER A CA 1
ATOM 1578 C C . SER A 1 219 ? 11.811 -5.280 12.862 1.00 53.12 219 SER A C 1
ATOM 1580 O O . SER A 1 219 ? 11.761 -6.015 13.848 1.00 53.12 219 SER A O 1
ATOM 1582 N N . SER A 1 220 ? 11.438 -3.999 12.910 1.00 58.53 220 SER A N 1
ATOM 1583 C CA . SER A 1 220 ? 10.871 -3.348 14.097 1.00 58.53 220 SER A CA 1
ATOM 1584 C C . SER A 1 220 ? 9.821 -2.321 13.672 1.00 58.53 220 SER A C 1
ATOM 1586 O O . SER A 1 220 ? 10.131 -1.131 13.615 1.00 58.53 220 SER A O 1
ATOM 1588 N N . PRO A 1 221 ? 8.606 -2.761 13.318 1.00 74.44 221 PRO A N 1
ATOM 1589 C CA . PRO A 1 221 ? 7.581 -1.839 12.866 1.00 74.44 221 PRO A CA 1
ATOM 1590 C C . PRO A 1 221 ? 7.121 -0.915 13.993 1.00 74.44 221 PRO A C 1
ATOM 1592 O O . PRO A 1 221 ? 6.985 -1.336 15.145 1.00 74.44 221 PRO A O 1
ATOM 1595 N N . ASP A 1 222 ? 6.844 0.337 13.645 1.00 84.56 222 ASP A N 1
ATOM 1596 C CA . ASP A 1 222 ? 6.344 1.313 14.604 1.00 84.56 222 ASP A CA 1
ATOM 1597 C C . ASP A 1 222 ? 4.838 1.113 14.849 1.00 84.56 222 ASP A C 1
ATOM 1599 O O . ASP A 1 222 ? 4.074 0.887 13.906 1.00 84.56 222 ASP A O 1
ATOM 1603 N N . PRO A 1 223 ? 4.368 1.209 16.105 1.00 89.44 223 PRO A N 1
ATOM 1604 C CA . PRO A 1 223 ? 2.954 1.215 16.420 1.00 89.44 223 PRO A CA 1
ATOM 1605 C C . PRO A 1 223 ? 2.238 2.364 15.719 1.00 89.44 223 PRO A C 1
ATOM 1607 O O . PRO A 1 223 ? 2.652 3.523 15.777 1.00 89.44 223 PRO A O 1
ATOM 1610 N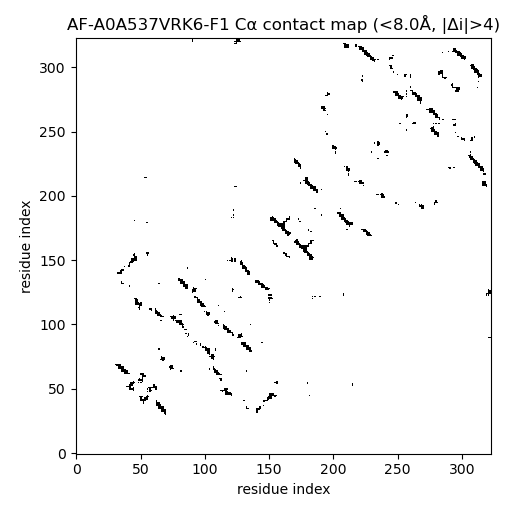 N . VAL A 1 224 ? 1.100 2.040 15.126 1.00 93.44 224 VAL A N 1
ATOM 1611 C CA . VAL A 1 224 ? 0.242 2.983 14.422 1.00 93.44 224 VAL A CA 1
ATOM 1612 C C . VAL A 1 224 ? -0.844 3.454 15.376 1.00 93.44 224 VAL A C 1
ATOM 1614 O O . VAL A 1 224 ? -1.600 2.644 15.918 1.00 93.44 224 VAL A O 1
ATOM 1617 N N . PHE A 1 225 ? -0.938 4.763 15.591 1.00 95.38 225 PHE A N 1
ATOM 1618 C CA . PHE A 1 225 ? -2.064 5.349 16.305 1.00 95.38 225 PHE A CA 1
ATOM 1619 C C . PHE A 1 225 ? -3.285 5.342 15.398 1.00 95.38 225 PHE A C 1
ATOM 1621 O O . PHE A 1 225 ? -3.208 5.780 14.253 1.00 95.38 225 PHE A O 1
ATOM 1628 N N . VAL A 1 226 ? -4.417 4.879 15.913 1.00 96.19 226 VAL A N 1
ATOM 1629 C CA . VAL A 1 226 ? -5.654 4.773 15.145 1.00 96.19 226 VAL A CA 1
ATOM 1630 C C . VAL A 1 226 ? -6.752 5.562 15.830 1.00 96.19 226 VAL A C 1
ATOM 1632 O O . VAL A 1 226 ? -7.029 5.375 17.017 1.00 96.19 226 VAL A O 1
ATOM 1635 N N . SER A 1 227 ? -7.397 6.423 15.051 1.00 95.88 227 SER A N 1
ATOM 1636 C CA . SER A 1 227 ? -8.643 7.091 15.396 1.00 95.88 227 SER A CA 1
ATOM 1637 C C . SER A 1 227 ? -9.747 6.559 14.496 1.00 95.88 227 SER A C 1
ATOM 1639 O O . SER A 1 227 ? -9.782 6.865 13.307 1.00 95.88 227 SER A O 1
ATOM 1641 N N . ASN A 1 228 ? -10.655 5.778 15.075 1.00 94.69 228 ASN A N 1
ATOM 1642 C CA . ASN A 1 228 ? -11.807 5.204 14.391 1.00 94.69 228 ASN A CA 1
ATOM 1643 C C . ASN A 1 228 ? -13.091 5.863 14.910 1.00 94.69 228 ASN A C 1
ATOM 1645 O O . ASN A 1 228 ? -13.401 5.800 16.100 1.00 94.69 228 ASN A O 1
ATOM 1649 N N . HIS A 1 229 ? -13.848 6.501 14.023 1.00 93.62 229 HIS A N 1
ATOM 1650 C CA . HIS A 1 229 ? -15.102 7.187 14.322 1.00 93.62 229 HIS A CA 1
ATOM 1651 C C . HIS A 1 229 ? -16.272 6.481 13.650 1.00 93.62 229 HIS A C 1
ATOM 1653 O O . HIS A 1 229 ? -16.489 6.597 12.445 1.00 93.62 229 HIS A O 1
ATOM 1659 N N . ILE A 1 230 ? -17.064 5.787 14.458 1.00 92.06 230 ILE A N 1
ATOM 1660 C CA . ILE A 1 230 ? -18.298 5.134 14.031 1.00 92.06 230 ILE A CA 1
ATOM 1661 C C . ILE A 1 230 ? -19.429 6.143 14.138 1.00 92.06 230 ILE A C 1
ATOM 1663 O O . ILE A 1 230 ? -19.791 6.583 15.233 1.00 92.06 230 ILE A O 1
ATOM 1667 N N . THR A 1 231 ? -20.000 6.516 13.002 1.00 92.38 231 THR A N 1
ATOM 1668 C CA . THR A 1 231 ? -21.083 7.490 12.958 1.00 92.38 231 THR A CA 1
ATOM 1669 C C . THR A 1 231 ? -22.402 6.866 13.408 1.00 92.38 231 THR A C 1
ATOM 1671 O O . THR A 1 231 ? -22.599 5.649 13.422 1.00 92.38 231 THR A O 1
ATOM 1674 N N . LYS A 1 232 ? -23.390 7.715 13.698 1.00 90.94 232 LYS A N 1
ATOM 1675 C CA . LYS A 1 232 ? -24.774 7.268 13.911 1.00 90.94 232 LYS A CA 1
ATOM 1676 C C . LYS A 1 232 ? -25.326 6.454 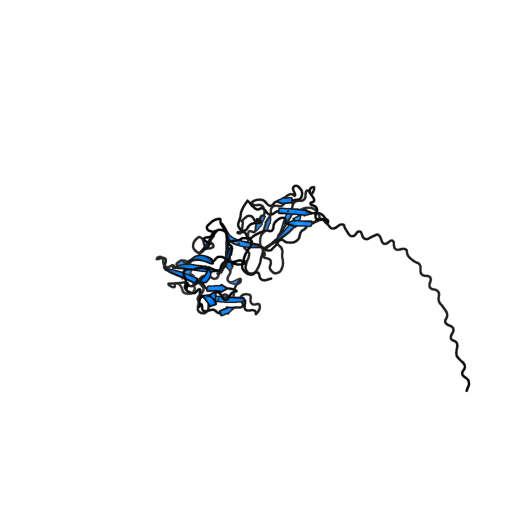12.734 1.00 90.94 232 LYS A C 1
ATOM 1678 O O . LYS A 1 232 ? -26.182 5.594 12.937 1.00 90.94 232 LYS A O 1
ATOM 1683 N N . ALA A 1 233 ? -24.912 6.770 11.505 1.00 90.94 233 ALA A N 1
ATOM 1684 C CA . ALA A 1 233 ? -25.361 6.049 10.319 1.00 90.94 233 ALA A CA 1
ATOM 1685 C C . ALA A 1 233 ? -24.779 4.630 10.293 1.00 90.94 233 ALA A C 1
ATOM 1687 O O . ALA A 1 233 ? -25.538 3.684 10.090 1.00 90.94 233 ALA A O 1
ATOM 1688 N N . ASP A 1 234 ? -23.491 4.484 10.610 1.00 90.81 234 ASP A N 1
ATOM 1689 C CA . ASP A 1 234 ? -22.818 3.183 10.711 1.00 90.81 234 ASP A CA 1
ATOM 1690 C C . ASP A 1 234 ? -23.478 2.305 11.780 1.00 90.81 234 ASP A C 1
ATOM 1692 O O . ASP A 1 234 ? -23.838 1.156 11.528 1.00 90.81 234 ASP A O 1
ATOM 1696 N N . TRP A 1 235 ? -23.762 2.879 12.954 1.00 89.00 235 TRP A N 1
ATOM 1697 C CA . TRP A 1 235 ? -24.460 2.169 14.026 1.00 89.00 235 TRP A CA 1
ATOM 1698 C C . TRP A 1 235 ? -25.836 1.652 13.619 1.00 89.00 235 TRP A C 1
ATOM 1700 O O . TRP A 1 235 ? -26.203 0.533 13.978 1.00 89.00 235 TRP A O 1
ATOM 1710 N N . LYS A 1 236 ? -26.596 2.449 12.865 1.00 88.12 236 LYS A N 1
ATOM 1711 C CA . LYS A 1 236 ? -27.914 2.049 12.356 1.00 88.12 236 LYS A CA 1
ATOM 1712 C C . LYS A 1 236 ? -27.833 0.984 11.269 1.00 88.12 236 LYS A C 1
ATOM 1714 O O . LYS A 1 236 ? -28.754 0.185 11.148 1.00 88.12 236 LYS A O 1
ATOM 1719 N N . ALA A 1 237 ? -26.773 1.012 10.465 1.00 85.75 237 ALA A N 1
ATOM 1720 C CA . ALA A 1 237 ? -26.521 0.007 9.441 1.00 85.75 237 ALA A CA 1
ATOM 1721 C C . ALA A 1 237 ? -26.045 -1.325 10.049 1.00 85.75 237 ALA A C 1
ATOM 1723 O O . ALA A 1 237 ? -26.278 -2.380 9.462 1.00 85.75 237 ALA A O 1
ATOM 1724 N N . SER A 1 238 ? -25.421 -1.287 11.233 1.00 83.31 238 SER A N 1
ATOM 1725 C CA . SER A 1 238 ? -24.998 -2.485 11.961 1.00 83.31 238 SER A CA 1
ATOM 1726 C C . SER A 1 238 ? -26.187 -3.356 12.390 1.00 83.31 238 SER A C 1
ATOM 1728 O O . SER A 1 238 ? -27.280 -2.861 12.675 1.00 83.31 238 SER A O 1
ATOM 1730 N N . HIS A 1 239 ? -25.952 -4.666 12.523 1.00 76.81 239 HIS A N 1
ATOM 1731 C CA . HIS A 1 239 ? -26.982 -5.647 12.892 1.00 76.81 239 HIS A CA 1
ATOM 1732 C C . HIS A 1 239 ? -27.709 -5.318 14.211 1.00 76.81 239 HIS A C 1
ATOM 1734 O O . HIS A 1 239 ? -28.884 -5.640 14.372 1.00 76.81 239 HIS A O 1
ATOM 1740 N N . ASN A 1 240 ? -27.026 -4.639 15.137 1.00 73.38 240 ASN A N 1
ATOM 1741 C CA . ASN A 1 240 ? -27.535 -4.351 16.477 1.00 73.38 240 ASN A CA 1
ATOM 1742 C C . ASN A 1 240 ? -28.121 -2.935 16.636 1.00 73.38 240 ASN A C 1
ATOM 1744 O O . ASN A 1 240 ? -28.519 -2.585 17.743 1.00 73.38 240 ASN A O 1
ATOM 1748 N N . ASN A 1 241 ? -28.202 -2.136 15.560 1.00 71.56 241 ASN A N 1
ATOM 1749 C CA . ASN A 1 241 ? -28.864 -0.821 15.517 1.00 71.56 241 ASN A CA 1
ATOM 1750 C C . ASN A 1 241 ? -28.554 0.102 16.722 1.00 71.56 241 ASN A C 1
ATOM 1752 O O . ASN A 1 241 ? -29.451 0.716 17.306 1.00 71.56 241 ASN A O 1
ATOM 1756 N N . GLY A 1 242 ? -27.274 0.203 17.084 1.00 66.19 242 GLY A N 1
ATOM 1757 C CA . GLY A 1 242 ? -26.781 1.109 18.123 1.00 66.19 242 GLY A CA 1
ATOM 1758 C C . GLY A 1 242 ? -26.342 0.420 19.415 1.00 66.19 242 GLY A C 1
ATOM 1759 O O . GLY A 1 242 ? -27.149 -0.106 20.180 1.00 66.19 242 GLY A O 1
ATOM 1760 N N . GLN A 1 243 ? -25.044 0.525 19.696 1.00 66.94 243 GLN A N 1
ATOM 1761 C CA . GLN A 1 243 ? -24.450 0.316 21.015 1.00 66.94 243 GLN A CA 1
ATOM 1762 C C . GLN A 1 243 ? -23.674 1.570 21.432 1.00 66.94 243 GLN A C 1
ATOM 1764 O O . GLN A 1 243 ? -23.393 2.444 20.616 1.00 66.94 243 GLN A O 1
ATOM 1769 N N . ALA A 1 244 ? -23.360 1.684 22.723 1.00 61.34 244 ALA A N 1
ATOM 1770 C CA . ALA A 1 244 ? -22.632 2.838 23.254 1.00 61.34 244 ALA A CA 1
ATOM 1771 C C . ALA A 1 244 ? -21.113 2.789 22.985 1.00 61.34 244 ALA A C 1
ATOM 1773 O O . ALA A 1 244 ? -20.437 3.792 23.202 1.00 61.34 244 ALA A O 1
ATOM 1774 N N . HIS A 1 245 ? -20.570 1.639 22.569 1.00 71.62 245 HIS A N 1
ATOM 1775 C CA . HIS A 1 245 ? -19.141 1.428 22.323 1.00 71.62 245 HIS A CA 1
ATOM 1776 C C . HIS A 1 245 ? -18.916 0.342 21.264 1.00 71.62 245 HIS A C 1
ATOM 1778 O O . HIS A 1 245 ? -19.757 -0.541 21.104 1.00 71.62 245 HIS A O 1
ATOM 1784 N N . ALA A 1 246 ? -17.776 0.414 20.573 1.00 82.19 246 ALA A N 1
ATOM 1785 C CA . ALA A 1 246 ? -17.284 -0.600 19.645 1.00 82.19 246 ALA A CA 1
ATOM 1786 C C . ALA A 1 246 ? -15.823 -0.924 19.947 1.00 82.19 246 ALA A C 1
ATOM 1788 O O . ALA A 1 246 ? -14.992 -0.014 20.041 1.00 82.19 246 ALA A O 1
ATOM 1789 N N . ASP A 1 247 ? -15.522 -2.213 20.050 1.00 84.06 247 ASP A N 1
ATOM 1790 C CA . ASP A 1 247 ? -14.158 -2.717 20.167 1.00 84.06 247 ASP A CA 1
ATOM 1791 C C . ASP A 1 247 ? -13.583 -3.061 18.789 1.00 84.06 247 ASP A C 1
ATOM 1793 O O . ASP A 1 247 ? -14.314 -3.313 17.827 1.00 84.06 247 ASP A O 1
ATOM 1797 N N . TRP A 1 248 ? -12.255 -3.099 18.693 1.00 88.19 248 TRP A N 1
ATOM 1798 C CA . TRP A 1 248 ? -11.574 -3.568 17.492 1.00 88.19 248 TRP A CA 1
ATOM 1799 C C . TRP A 1 248 ? -11.361 -5.071 17.553 1.00 88.19 248 TRP A C 1
ATOM 1801 O O . TRP A 1 248 ? -10.792 -5.587 18.518 1.00 88.19 248 TRP A O 1
ATOM 1811 N N . CYS A 1 249 ? -11.776 -5.760 16.494 1.00 87.00 249 CYS A N 1
ATOM 1812 C CA . CYS A 1 249 ? -11.350 -7.126 16.249 1.00 87.00 249 CYS A CA 1
ATOM 1813 C C . CYS A 1 249 ? -9.996 -7.096 15.539 1.00 87.00 249 CYS A C 1
ATOM 1815 O O . CYS A 1 249 ? -9.895 -6.574 14.431 1.00 87.00 249 CYS A O 1
ATOM 1817 N N . VAL A 1 250 ? -8.961 -7.620 16.189 1.00 86.12 250 VAL A N 1
ATOM 1818 C CA . VAL A 1 250 ? -7.582 -7.612 15.692 1.00 86.12 250 VAL A CA 1
ATOM 1819 C C . VAL A 1 250 ? -7.108 -9.028 15.404 1.00 86.12 250 VAL A C 1
ATOM 1821 O O . VAL A 1 250 ? -7.430 -9.967 16.133 1.00 86.12 250 VAL A O 1
ATOM 1824 N N . ALA A 1 251 ? -6.332 -9.154 14.331 1.00 82.38 251 ALA A N 1
ATOM 1825 C CA . ALA A 1 251 ? -5.785 -10.397 13.810 1.00 82.38 251 ALA A CA 1
ATOM 1826 C C . ALA A 1 251 ? -4.277 -10.242 13.663 1.00 82.38 251 ALA A C 1
ATOM 1828 O O . ALA A 1 251 ? -3.841 -9.347 12.945 1.00 82.38 251 ALA A O 1
ATOM 1829 N N . LEU A 1 252 ? -3.485 -11.078 14.330 1.00 79.75 252 LEU A N 1
ATOM 1830 C CA . LEU A 1 252 ? -2.026 -10.959 14.322 1.00 79.75 252 LEU A CA 1
ATOM 1831 C C . LEU A 1 252 ? -1.358 -12.313 14.109 1.00 79.75 252 LEU A C 1
ATOM 1833 O O . LEU A 1 252 ? -1.832 -13.327 14.612 1.00 79.75 252 LEU A O 1
ATOM 1837 N N . THR A 1 253 ? -0.226 -12.327 13.411 1.00 72.25 253 THR A N 1
ATOM 1838 C CA . THR A 1 253 ? 0.603 -13.533 13.231 1.00 72.25 253 THR A CA 1
ATOM 1839 C C . THR A 1 253 ? 1.401 -13.888 14.482 1.00 72.25 253 THR A C 1
ATOM 1841 O O . THR A 1 253 ? 1.728 -15.051 14.713 1.00 72.25 253 THR A O 1
ATOM 1844 N N . ALA A 1 254 ? 1.700 -12.896 15.322 1.00 65.38 254 ALA A N 1
ATOM 1845 C CA . ALA A 1 254 ? 2.391 -13.083 16.584 1.00 65.38 254 ALA A CA 1
ATOM 1846 C C . ALA A 1 254 ? 1.418 -13.072 17.765 1.00 65.38 254 ALA A C 1
ATOM 1848 O O . ALA A 1 254 ? 0.412 -12.362 17.789 1.00 65.38 254 ALA A O 1
ATOM 1849 N N . ALA A 1 255 ? 1.807 -13.775 18.825 1.00 59.91 255 ALA A N 1
ATOM 1850 C CA . ALA A 1 255 ? 1.140 -13.786 20.120 1.00 59.91 255 ALA A CA 1
ATOM 1851 C C . ALA A 1 255 ? 1.211 -12.428 20.872 1.00 59.91 255 ALA A C 1
ATOM 1853 O O . ALA A 1 255 ? 1.125 -12.394 22.093 1.00 59.91 255 ALA A O 1
ATOM 1854 N N . GLN A 1 256 ? 1.361 -11.285 20.196 1.00 60.97 256 GLN A N 1
ATOM 1855 C CA . GLN A 1 256 ? 1.375 -9.960 20.838 1.00 60.97 256 GLN A CA 1
ATOM 1856 C C . GLN A 1 256 ? 0.058 -9.671 21.579 1.00 60.97 256 GLN A C 1
ATOM 1858 O O . GLN A 1 256 ? 0.079 -9.141 22.688 1.00 60.97 256 GLN A O 1
ATOM 1863 N N . LEU A 1 257 ? -1.072 -10.159 21.050 1.00 58.56 257 LEU A N 1
ATOM 1864 C CA . LEU A 1 257 ? -2.363 -10.218 21.756 1.00 58.56 257 LEU A CA 1
ATOM 1865 C C . LEU A 1 257 ? -2.272 -10.937 23.120 1.00 58.56 257 LEU A C 1
ATOM 1867 O O . LEU A 1 257 ? -2.947 -10.548 24.074 1.00 58.56 257 LEU A O 1
ATOM 1871 N N . VAL A 1 258 ? -1.411 -11.954 23.226 1.00 56.62 258 VAL A N 1
ATOM 1872 C CA . VAL A 1 258 ? -1.188 -12.770 24.434 1.00 56.62 258 VAL A CA 1
ATOM 1873 C C . VAL A 1 258 ? -0.406 -11.997 25.490 1.00 56.62 258 VAL A C 1
ATOM 1875 O O . VAL A 1 258 ? -0.719 -12.094 26.675 1.0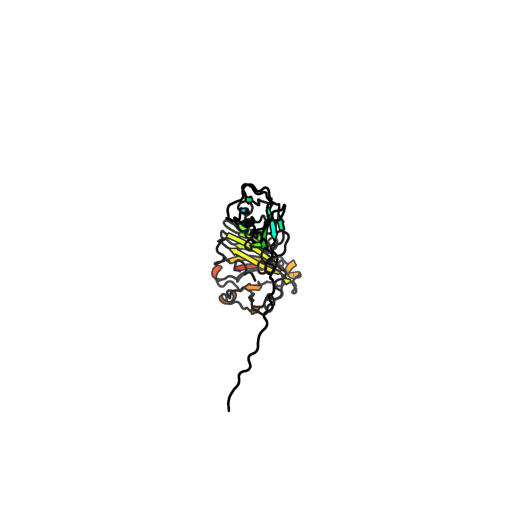0 56.62 258 VAL A O 1
ATOM 1878 N N . ASN A 1 259 ? 0.567 -11.186 25.071 1.00 61.94 259 ASN A N 1
ATOM 1879 C CA . ASN A 1 259 ? 1.411 -10.416 25.987 1.00 61.94 259 ASN A CA 1
ATOM 1880 C C . ASN A 1 259 ? 0.636 -9.300 26.707 1.00 61.94 259 ASN A C 1
ATOM 1882 O O . ASN A 1 259 ? 0.962 -8.968 27.844 1.00 61.94 259 ASN A O 1
ATOM 1886 N N . ASN A 1 260 ? -0.437 -8.792 26.092 1.00 65.81 260 ASN A N 1
ATOM 1887 C CA . ASN A 1 260 ? -1.302 -7.760 26.673 1.00 65.81 260 ASN A CA 1
ATOM 1888 C C . ASN A 1 260 ? -2.489 -8.324 27.475 1.00 65.81 260 ASN A C 1
ATOM 1890 O O . ASN A 1 260 ? -3.369 -7.570 27.888 1.00 65.81 260 ASN A O 1
ATOM 1894 N N . GLY A 1 261 ? -2.539 -9.644 27.697 1.00 64.25 261 GLY A N 1
ATOM 1895 C CA . GLY A 1 261 ? -3.611 -10.299 28.457 1.00 64.25 261 GLY A CA 1
ATOM 1896 C C . GLY A 1 261 ? -4.959 -10.364 2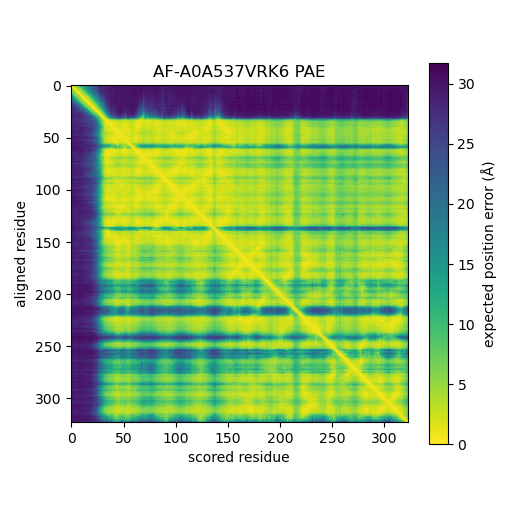7.727 1.00 64.25 261 GLY A C 1
ATOM 1897 O O . GLY A 1 261 ? -5.990 -10.578 28.368 1.00 64.25 261 GLY A O 1
ATOM 1898 N N . GLY A 1 262 ? -4.970 -10.174 26.404 1.00 69.50 262 GLY A N 1
ATOM 1899 C CA . GLY A 1 262 ? -6.169 -10.288 25.577 1.00 69.50 262 GLY A CA 1
ATOM 1900 C C . GLY A 1 262 ? -6.638 -11.739 25.433 1.00 69.50 262 GLY A C 1
ATOM 1901 O O . GLY A 1 262 ? -5.836 -12.672 25.389 1.00 69.50 262 GLY A O 1
ATOM 1902 N N . THR A 1 263 ? -7.954 -11.942 25.339 1.00 76.38 263 THR A N 1
ATOM 1903 C CA . THR A 1 263 ? -8.520 -13.249 24.958 1.00 76.38 263 THR A CA 1
ATOM 1904 C C . THR A 1 263 ? -8.480 -13.388 23.440 1.00 76.38 263 THR A C 1
ATOM 1906 O O . THR A 1 263 ? -8.846 -12.452 22.731 1.00 76.38 263 THR A O 1
ATOM 1909 N N . TYR A 1 264 ? -8.064 -14.551 22.942 1.00 82.31 264 TYR A N 1
ATOM 1910 C CA . TYR A 1 264 ? -7.927 -14.811 21.512 1.00 82.31 264 TYR A CA 1
ATOM 1911 C C . TYR A 1 264 ?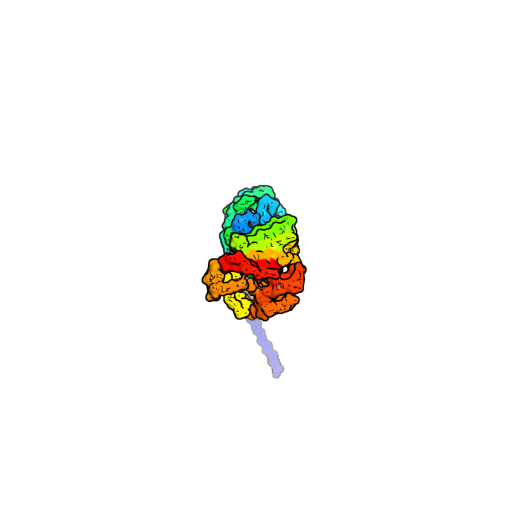 -8.327 -16.243 21.151 1.00 82.31 264 TYR A C 1
ATOM 1913 O O . TYR A 1 264 ? -8.371 -17.137 21.999 1.00 82.31 264 TYR A O 1
ATOM 1921 N N . VAL A 1 265 ? -8.569 -16.452 19.863 1.00 84.94 265 VAL A N 1
ATOM 1922 C CA . VAL A 1 265 ? -8.678 -17.757 19.212 1.00 84.94 265 VAL A CA 1
ATOM 1923 C C . VAL A 1 265 ? -7.727 -17.787 18.023 1.00 84.94 265 VAL A C 1
ATOM 1925 O O . VAL A 1 265 ? -7.503 -16.763 17.386 1.00 84.94 265 VAL A O 1
ATOM 1928 N N . GLN A 1 266 ? -7.143 -18.943 17.724 1.00 83.44 266 GLN A N 1
ATOM 1929 C CA . GLN A 1 266 ? -6.416 -19.108 16.468 1.00 83.44 266 GLN A CA 1
ATOM 1930 C C . GLN A 1 266 ? -7.401 -19.448 15.352 1.00 83.44 266 GLN A C 1
ATOM 1932 O O . GLN A 1 266 ? -8.313 -20.252 15.565 1.00 83.44 266 GLN A O 1
ATOM 1937 N N . GLN A 1 267 ? -7.231 -18.827 14.188 1.00 82.19 267 GLN A N 1
ATOM 1938 C CA . GLN A 1 267 ? -8.107 -19.009 13.034 1.00 82.19 267 GLN A CA 1
ATOM 1939 C C . GLN A 1 267 ? -7.299 -19.341 11.783 1.00 82.19 267 GLN A C 1
ATOM 1941 O O . GLN A 1 267 ? -6.248 -18.752 11.533 1.00 82.19 267 GLN A O 1
ATOM 1946 N N . ASP A 1 268 ? -7.829 -20.291 11.017 1.00 78.88 268 ASP A N 1
ATOM 1947 C CA . ASP A 1 268 ? -7.497 -20.497 9.611 1.00 78.88 268 ASP A CA 1
ATOM 1948 C C . ASP A 1 268 ? -8.294 -19.462 8.811 1.00 78.88 268 ASP A C 1
ATOM 1950 O O . ASP A 1 268 ? -9.529 -19.476 8.782 1.00 78.88 268 ASP A O 1
ATOM 1954 N N . THR A 1 269 ? -7.580 -18.489 8.267 1.00 71.88 269 THR A N 1
ATOM 1955 C CA . THR A 1 269 ? -8.154 -17.290 7.651 1.00 71.88 269 THR A CA 1
ATOM 1956 C C . THR A 1 269 ? -8.210 -17.364 6.136 1.00 71.88 269 THR A C 1
ATOM 1958 O O . THR A 1 269 ? -9.001 -16.633 5.538 1.00 71.88 269 THR A O 1
ATOM 1961 N N . ASN A 1 270 ? -7.442 -18.267 5.521 1.00 69.44 270 ASN A N 1
ATOM 1962 C CA . ASN A 1 270 ? -7.466 -18.513 4.079 1.00 69.44 270 ASN A CA 1
ATOM 1963 C C . ASN A 1 270 ? -8.060 -19.882 3.694 1.00 69.44 270 ASN A C 1
ATOM 1965 O O . ASN A 1 270 ? -8.184 -20.170 2.504 1.00 69.44 270 ASN A O 1
ATOM 1969 N N . GLY A 1 271 ? -8.459 -20.701 4.667 1.00 71.19 271 GLY A N 1
ATOM 1970 C CA . GLY A 1 271 ? -9.118 -21.987 4.457 1.00 71.19 271 GLY A CA 1
ATOM 1971 C C . GLY A 1 271 ? -8.181 -23.100 3.987 1.00 71.19 271 GLY A C 1
ATOM 1972 O O . GLY A 1 271 ? -8.661 -24.062 3.380 1.00 71.19 271 GLY A O 1
ATOM 1973 N N . ASP A 1 272 ? -6.869 -22.976 4.207 1.00 74.75 272 ASP A N 1
ATOM 1974 C CA . ASP A 1 272 ? -5.892 -23.987 3.780 1.00 74.75 272 ASP A CA 1
ATOM 1975 C C . ASP A 1 272 ? -5.710 -25.143 4.785 1.00 74.75 272 ASP A C 1
ATOM 1977 O O . ASP A 1 272 ? -4.989 -26.108 4.512 1.00 74.75 272 ASP A O 1
ATOM 1981 N N . GLY A 1 273 ? -6.418 -25.094 5.916 1.00 77.69 273 GLY A N 1
ATOM 1982 C CA . GLY A 1 273 ? -6.352 -26.069 7.000 1.00 77.69 273 GLY A CA 1
ATOM 1983 C C . GLY A 1 273 ? -5.262 -25.780 8.034 1.00 77.69 273 GLY A C 1
ATOM 1984 O O . GLY A 1 273 ? -5.136 -26.543 8.997 1.00 77.69 273 GLY A O 1
ATOM 1985 N N . THR A 1 274 ? -4.491 -24.704 7.866 1.00 80.56 274 THR A N 1
ATOM 1986 C CA . THR A 1 274 ? -3.458 -24.241 8.797 1.00 80.56 274 THR A CA 1
ATOM 1987 C C . THR A 1 274 ? -3.962 -23.035 9.581 1.00 80.56 274 THR A C 1
ATOM 1989 O O . THR A 1 274 ? -4.654 -22.171 9.063 1.00 80.56 274 THR A O 1
ATOM 1992 N N . LEU A 1 275 ? -3.635 -22.971 10.871 1.00 80.00 275 LEU A N 1
ATOM 1993 C CA . LEU A 1 275 ? -3.965 -21.804 11.688 1.00 80.00 275 LEU A CA 1
ATOM 1994 C C . LEU A 1 275 ? -2.969 -20.678 11.401 1.00 80.00 275 LEU A C 1
ATOM 1996 O O . LEU A 1 275 ? -1.763 -20.877 11.549 1.00 80.00 275 LEU A O 1
ATOM 2000 N N . ASP A 1 276 ? -3.485 -19.502 11.052 1.00 76.00 276 ASP A N 1
ATOM 2001 C CA . ASP A 1 276 ? -2.673 -18.394 10.542 1.00 76.00 276 ASP A CA 1
ATOM 2002 C C . ASP A 1 276 ? -2.550 -17.239 11.530 1.00 76.00 276 ASP A C 1
ATOM 2004 O O . ASP A 1 276 ? -1.473 -16.671 11.710 1.00 76.00 276 ASP A O 1
ATOM 2008 N N . LEU A 1 277 ? -3.676 -16.864 12.148 1.00 81.19 277 LEU A N 1
ATOM 2009 C CA . LEU A 1 277 ? -3.798 -15.627 12.910 1.00 81.19 277 LEU A CA 1
ATOM 2010 C C . LEU A 1 277 ? -4.377 -15.884 14.298 1.00 81.19 277 LEU A C 1
ATOM 2012 O O . LEU A 1 277 ? -5.312 -16.663 14.486 1.00 81.19 277 LEU A O 1
ATOM 2016 N N . PHE A 1 278 ? -3.833 -15.165 15.273 1.00 82.25 278 PHE A N 1
ATOM 2017 C CA . PHE A 1 278 ? -4.416 -14.954 16.586 1.00 82.25 278 PHE A CA 1
ATOM 2018 C C . PHE A 1 278 ? -5.450 -13.837 16.464 1.00 82.25 278 PHE A C 1
ATOM 2020 O O . PHE A 1 278 ? -5.093 -12.691 16.191 1.00 82.25 278 PHE A O 1
ATOM 2027 N N . VAL A 1 279 ? -6.723 -14.173 16.661 1.00 84.69 279 VAL A N 1
ATOM 2028 C CA . VAL A 1 279 ? -7.857 -13.264 16.480 1.00 84.69 279 VAL A CA 1
ATOM 2029 C C . VAL A 1 279 ? -8.544 -13.022 17.813 1.00 84.69 279 VAL A C 1
ATOM 2031 O O . VAL A 1 279 ? -8.924 -13.963 18.514 1.00 84.69 279 VAL A O 1
ATOM 2034 N N . GLY A 1 280 ? -8.702 -11.757 18.183 1.00 84.62 280 GLY A N 1
ATOM 2035 C CA . GLY A 1 280 ? -9.287 -11.369 19.459 1.00 84.62 280 GLY A CA 1
ATOM 2036 C C . GLY A 1 280 ? -9.649 -9.894 19.511 1.00 84.62 280 GLY A C 1
ATOM 2037 O O . GLY A 1 280 ? -9.330 -9.121 18.611 1.00 84.62 280 GLY A O 1
ATOM 2038 N N . LEU A 1 281 ? -10.340 -9.502 20.577 1.00 86.44 281 LEU A N 1
ATOM 2039 C CA . LEU A 1 281 ? -10.614 -8.091 20.826 1.00 86.44 281 LEU A CA 1
ATOM 2040 C C . LEU A 1 281 ? -9.348 -7.395 21.314 1.00 86.44 281 LEU A C 1
ATOM 2042 O O . LEU A 1 281 ? -8.630 -7.934 22.162 1.00 86.44 281 LEU A O 1
ATOM 2046 N N . ALA A 1 282 ? -9.104 -6.184 20.819 1.00 87.31 282 ALA A N 1
ATOM 2047 C CA . ALA A 1 282 ? -8.025 -5.352 21.326 1.00 87.31 282 ALA A CA 1
ATOM 2048 C C . ALA A 1 282 ? -8.268 -5.051 22.823 1.00 87.31 282 ALA A C 1
ATOM 2050 O O . ALA A 1 282 ? -9.331 -4.531 23.178 1.00 87.31 282 ALA A O 1
ATOM 2051 N N . PRO A 1 283 ? -7.323 -5.378 23.724 1.00 87.00 283 PRO A N 1
ATOM 2052 C CA . PRO A 1 283 ? -7.459 -5.073 25.144 1.00 87.00 283 PRO A CA 1
ATOM 2053 C C . PRO A 1 283 ? -7.329 -3.566 25.394 1.00 87.00 283 PRO A C 1
ATOM 2055 O O . PRO A 1 283 ? -6.903 -2.803 24.532 1.00 87.00 283 PRO A O 1
ATOM 2058 N N . LYS A 1 284 ? -7.635 -3.116 26.612 1.00 89.38 284 LYS A N 1
ATOM 2059 C CA . LYS A 1 284 ? -7.252 -1.760 27.042 1.00 89.38 284 LYS A CA 1
ATOM 2060 C C . LYS A 1 284 ? -5.737 -1.671 27.191 1.00 89.38 284 LYS A C 1
ATOM 2062 O O . LYS A 1 284 ? -5.124 -2.644 27.622 1.00 89.38 284 LYS A O 1
ATOM 2067 N N . CYS A 1 285 ? -5.146 -0.516 26.889 1.00 88.69 285 CYS A N 1
ATOM 2068 C CA . CYS A 1 285 ? -3.694 -0.352 26.981 1.00 88.69 285 CYS A CA 1
ATOM 2069 C C . CYS A 1 285 ? -3.201 -0.566 28.428 1.00 88.69 285 CYS A C 1
ATOM 2071 O O . CYS A 1 285 ? -3.612 0.182 29.320 1.00 88.69 285 CYS A O 1
ATOM 2073 N N . PRO A 1 286 ? -2.336 -1.570 28.687 1.00 85.25 286 PRO A N 1
ATOM 2074 C CA . PRO A 1 286 ? -1.805 -1.833 30.026 1.00 85.25 286 PRO A CA 1
ATOM 2075 C C . PRO A 1 286 ? -0.730 -0.823 30.453 1.00 85.25 286 PRO A C 1
ATOM 2077 O O . PRO A 1 286 ? -0.451 -0.684 31.643 1.00 85.25 286 PRO A O 1
ATOM 2080 N N . SER A 1 287 ? -0.120 -0.121 29.496 1.00 84.75 287 SER A N 1
ATOM 2081 C CA . SER A 1 287 ? 0.884 0.918 29.715 1.00 84.75 287 SER A CA 1
ATOM 2082 C C . SER A 1 287 ? 0.663 2.085 28.747 1.00 84.75 287 SER A C 1
ATOM 2084 O O . SER A 1 287 ? -0.105 1.982 27.792 1.00 84.75 287 SER A O 1
ATOM 2086 N N . HIS A 1 288 ? 1.349 3.202 28.994 1.00 82.94 288 HIS A N 1
ATOM 2087 C CA . HIS A 1 288 ? 1.397 4.331 28.061 1.00 82.94 288 HIS A CA 1
ATOM 2088 C C . HIS A 1 288 ? 2.441 4.154 26.945 1.00 82.94 288 HIS A C 1
ATOM 2090 O O . HIS A 1 288 ? 2.546 5.029 26.092 1.00 82.94 288 HIS A O 1
ATOM 2096 N N . ASP A 1 289 ? 3.223 3.070 26.965 1.00 88.62 289 ASP A N 1
ATOM 2097 C CA . ASP A 1 289 ? 4.239 2.794 25.951 1.00 88.62 289 ASP A CA 1
ATOM 2098 C C . ASP A 1 289 ? 3.620 1.965 24.812 1.00 88.62 289 ASP A C 1
ATOM 2100 O O . ASP A 1 289 ? 3.328 0.779 25.020 1.00 88.62 289 ASP A O 1
ATOM 2104 N N . PRO A 1 290 ? 3.396 2.548 23.620 1.00 87.06 290 PRO A N 1
ATOM 2105 C CA . PRO A 1 290 ? 2.724 1.863 22.522 1.00 87.06 290 PRO A CA 1
ATOM 2106 C C . PRO A 1 290 ? 3.530 0.681 21.974 1.00 87.06 290 PRO A C 1
ATOM 2108 O O . PRO A 1 290 ? 2.928 -0.294 21.529 1.00 87.06 290 PRO A O 1
ATOM 2111 N N . GLN A 1 291 ? 4.864 0.705 22.078 1.00 85.75 291 GLN A N 1
ATOM 2112 C CA . GLN A 1 291 ? 5.722 -0.392 21.610 1.00 85.75 291 GLN A CA 1
ATOM 2113 C C . GLN A 1 291 ? 5.499 -1.677 22.413 1.00 85.75 291 GLN A C 1
ATOM 2115 O O . GLN A 1 291 ? 5.634 -2.785 21.901 1.00 85.75 291 GLN A O 1
ATOM 2120 N N . LEU A 1 292 ? 5.122 -1.531 23.684 1.00 82.12 292 LEU A N 1
ATOM 2121 C CA . LEU A 1 292 ? 4.866 -2.649 24.588 1.00 82.12 292 LEU A CA 1
ATOM 2122 C C . LEU A 1 292 ? 3.386 -3.016 24.692 1.00 82.12 292 LEU A C 1
ATOM 2124 O O . LEU A 1 292 ? 3.070 -4.042 25.286 1.00 82.12 292 LEU A O 1
ATOM 2128 N N . SER A 1 293 ? 2.486 -2.171 24.183 1.00 85.06 293 SER A N 1
ATOM 2129 C CA . SER A 1 293 ? 1.046 -2.288 24.429 1.00 85.06 293 SER A CA 1
ATOM 2130 C C . SER A 1 293 ? 0.193 -2.453 23.176 1.00 85.06 293 SER A C 1
ATOM 2132 O O . SER A 1 293 ? -0.971 -2.814 23.312 1.00 85.06 293 SER A O 1
ATOM 2134 N N . ALA A 1 294 ? 0.721 -2.268 21.965 1.00 87.25 294 ALA A N 1
ATOM 2135 C CA . ALA A 1 294 ? -0.033 -2.561 20.748 1.00 87.25 294 ALA A CA 1
ATOM 2136 C C . ALA A 1 294 ? -0.259 -4.089 20.561 1.00 87.25 294 ALA A C 1
ATOM 2138 O O . ALA A 1 294 ? 0.663 -4.873 20.797 1.00 87.25 294 ALA A O 1
ATOM 2139 N N . PRO A 1 295 ? -1.458 -4.548 20.137 1.00 88.12 295 PRO A N 1
ATOM 2140 C CA . PRO A 1 295 ? -2.660 -3.754 19.911 1.00 88.12 295 PRO A CA 1
ATOM 2141 C C . PRO A 1 295 ? -3.364 -3.415 21.231 1.00 88.12 295 PRO A C 1
ATOM 2143 O O . PRO A 1 295 ? -3.496 -4.277 22.104 1.00 88.12 295 PRO A O 1
ATOM 2146 N N . CYS A 1 296 ? -3.877 -2.191 21.356 1.00 90.19 296 CYS A N 1
ATOM 2147 C CA . CYS A 1 296 ? -4.703 -1.810 22.497 1.00 90.19 296 CYS A CA 1
ATOM 2148 C C . CYS A 1 296 ? -5.587 -0.583 22.255 1.00 90.19 296 CYS A C 1
ATOM 2150 O O . CYS A 1 296 ? -5.303 0.262 21.411 1.00 90.19 296 CYS A O 1
ATOM 2152 N N . ILE A 1 297 ? -6.643 -0.463 23.058 1.00 92.31 297 ILE A N 1
ATOM 2153 C CA . ILE A 1 297 ? -7.568 0.669 23.090 1.00 92.31 297 ILE A CA 1
ATOM 2154 C C . ILE A 1 297 ? -7.164 1.621 24.221 1.00 92.31 297 ILE A C 1
ATOM 2156 O O . ILE A 1 297 ? -7.082 1.232 25.391 1.00 92.31 297 ILE A O 1
ATOM 2160 N N . VAL A 1 298 ? -6.936 2.884 23.866 1.00 93.94 298 VAL A N 1
ATOM 2161 C CA . VAL A 1 298 ? -6.633 3.987 24.789 1.00 93.94 298 VAL A CA 1
ATOM 2162 C C . VAL A 1 298 ? -7.923 4.575 25.350 1.00 93.94 298 VAL A C 1
ATOM 2164 O O . VAL A 1 298 ? -8.048 4.770 26.559 1.00 93.94 298 VAL A O 1
ATOM 2167 N N . SER A 1 299 ? -8.893 4.868 24.484 1.00 92.62 299 SER A N 1
ATOM 2168 C CA . SER A 1 299 ? -10.164 5.456 24.898 1.00 92.62 299 SER A CA 1
ATOM 2169 C C . SER A 1 299 ? -11.297 5.109 23.942 1.00 92.62 299 SER A C 1
ATOM 2171 O O . SER A 1 299 ? -11.097 4.866 22.755 1.00 92.62 299 SER A O 1
ATOM 2173 N N . GLN A 1 300 ? -12.507 5.106 24.492 1.00 91.81 300 GLN A N 1
ATOM 2174 C CA . GLN A 1 300 ? -13.762 4.986 23.762 1.00 91.81 300 GLN A CA 1
ATOM 2175 C C . GLN A 1 300 ? -14.716 6.027 24.329 1.00 91.81 300 GLN A C 1
ATOM 2177 O O . GLN A 1 300 ? -15.007 6.018 25.528 1.00 91.81 300 GLN A O 1
ATOM 2182 N N . THR A 1 301 ? -15.186 6.943 23.491 1.00 91.56 301 THR A N 1
ATOM 2183 C CA . THR A 1 301 ? -16.089 8.018 23.914 1.00 91.56 301 THR A CA 1
ATOM 2184 C C . THR A 1 301 ? -17.221 8.197 22.919 1.00 91.56 301 THR A C 1
ATOM 2186 O O . THR A 1 301 ? -17.019 8.097 21.712 1.00 91.56 301 THR A O 1
ATOM 2189 N N . GLY A 1 302 ? -18.420 8.499 23.416 1.00 90.00 302 GLY A N 1
ATOM 2190 C CA . GLY A 1 302 ? -19.522 8.925 22.555 1.00 90.00 302 GLY A CA 1
ATOM 2191 C C . GLY A 1 302 ? -19.219 10.286 21.925 1.00 90.00 302 GLY A C 1
ATOM 2192 O O . GLY A 1 302 ? -18.657 11.157 22.587 1.00 90.00 302 GLY A O 1
ATOM 2193 N N . ASP A 1 303 ? -19.623 10.486 20.672 1.00 88.19 303 ASP A N 1
ATOM 2194 C CA . ASP A 1 303 ? -19.406 11.749 19.943 1.00 88.19 303 ASP A CA 1
ATOM 2195 C C . ASP A 1 303 ? -20.474 12.826 20.240 1.00 88.19 303 ASP A C 1
ATOM 2197 O O . ASP A 1 303 ? -20.441 13.924 19.689 1.00 88.19 303 ASP A O 1
ATOM 2201 N N . GLY A 1 304 ? -21.460 12.511 21.090 1.00 87.88 304 GLY A N 1
ATOM 2202 C CA . GLY A 1 304 ? -22.590 13.390 21.421 1.00 87.88 304 GLY A CA 1
ATOM 2203 C C . GLY A 1 304 ? -23.672 13.495 20.334 1.00 87.88 304 GLY A C 1
ATOM 2204 O O . GLY A 1 304 ? -24.717 14.099 20.571 1.00 87.88 304 GLY A O 1
ATOM 2205 N N . LEU A 1 305 ? -23.472 12.871 19.172 1.00 90.19 305 LEU A N 1
ATOM 2206 C CA . LEU A 1 305 ? -24.378 12.857 18.018 1.00 90.19 305 LEU A CA 1
ATOM 2207 C C . LEU A 1 305 ? -24.988 11.471 17.755 1.00 90.19 305 LEU A C 1
ATOM 2209 O O . LEU A 1 305 ? -25.771 11.295 16.817 1.00 90.19 305 LEU A O 1
ATOM 2213 N N . GLY A 1 306 ? -24.696 10.500 18.620 1.00 87.06 306 GLY A N 1
ATOM 2214 C CA . GLY A 1 306 ? -25.154 9.115 18.504 1.00 87.06 306 GLY A CA 1
ATOM 2215 C C . GLY A 1 306 ? -24.179 8.212 17.748 1.00 87.06 306 GLY A C 1
ATOM 2216 O O . GLY A 1 306 ? -24.590 7.145 17.301 1.00 87.06 306 GLY A O 1
ATOM 2217 N N . GLY A 1 307 ? -22.934 8.654 17.580 1.00 90.31 307 GLY A N 1
ATOM 2218 C CA . GLY A 1 307 ? -21.779 7.853 17.206 1.00 90.31 307 GLY A CA 1
ATOM 2219 C C . GLY A 1 307 ? -20.775 7.709 18.354 1.00 90.31 307 GLY A C 1
ATOM 2220 O O . GLY A 1 307 ? -21.039 8.077 19.506 1.00 90.31 307 GLY A O 1
ATOM 2221 N N . SER A 1 308 ? -19.611 7.153 18.036 1.00 91.50 308 SER A N 1
ATOM 2222 C CA . SER A 1 308 ? -18.534 6.896 18.993 1.00 91.50 308 SER A CA 1
ATOM 2223 C C . SER A 1 308 ? -17.162 6.975 18.340 1.00 91.50 308 SER A C 1
ATOM 2225 O O . SER A 1 308 ? -16.984 6.517 17.213 1.00 91.50 308 SER A O 1
ATOM 2227 N N . THR A 1 309 ? -16.182 7.471 19.084 1.00 92.88 309 THR A N 1
ATOM 2228 C CA . THR A 1 309 ? -14.772 7.471 18.696 1.00 92.88 309 THR A CA 1
ATOM 2229 C C . THR A 1 309 ? -14.009 6.478 19.561 1.00 92.88 309 THR A C 1
ATOM 2231 O O . THR A 1 309 ? -14.095 6.535 20.790 1.00 92.88 309 THR A O 1
ATOM 2234 N N . THR A 1 310 ? -13.247 5.603 18.913 1.00 94.19 310 THR A N 1
ATOM 2235 C CA . THR A 1 310 ? -12.300 4.681 19.536 1.00 94.19 310 THR A CA 1
ATOM 2236 C C . THR A 1 310 ? -10.890 5.101 19.140 1.00 94.19 310 THR A C 1
ATOM 2238 O O . THR A 1 310 ? -10.592 5.242 17.953 1.00 94.19 310 THR A O 1
ATOM 2241 N N . LEU A 1 311 ? -10.036 5.314 20.138 1.00 95.25 311 LEU A N 1
ATOM 2242 C CA . LEU A 1 311 ? -8.626 5.649 19.972 1.00 95.25 311 LEU A CA 1
ATOM 2243 C C . LEU A 1 311 ? -7.764 4.520 20.522 1.00 95.25 311 LEU A C 1
ATOM 2245 O O . LEU A 1 311 ? -8.084 3.943 21.565 1.00 95.25 311 LEU A O 1
ATOM 2249 N N . GLY A 1 312 ? -6.638 4.247 19.879 1.00 94.44 312 GLY A N 1
ATOM 2250 C CA . GLY A 1 312 ? -5.782 3.137 20.271 1.00 94.44 312 GLY A CA 1
ATOM 2251 C C . GLY A 1 312 ? -4.550 2.981 19.398 1.00 94.44 312 GLY A C 1
ATOM 2252 O O . GLY A 1 312 ? -4.282 3.805 18.529 1.00 94.44 312 GLY A O 1
ATOM 2253 N N . TRP A 1 313 ? -3.811 1.912 19.653 1.00 93.19 313 TRP A N 1
ATOM 2254 C CA . TRP A 1 313 ? -2.588 1.563 18.946 1.00 93.19 313 TRP A CA 1
ATOM 2255 C C . TRP A 1 313 ? -2.745 0.198 18.294 1.00 93.19 313 TRP A C 1
ATOM 2257 O O . TRP A 1 313 ? -3.225 -0.739 18.935 1.00 93.19 313 TRP A O 1
ATOM 2267 N N . LEU A 1 314 ? -2.318 0.082 17.042 1.00 90.31 314 LEU A N 1
ATOM 2268 C CA . LEU A 1 314 ? -2.153 -1.181 16.330 1.00 90.31 314 LEU A CA 1
ATOM 2269 C C . LEU A 1 314 ? -0.663 -1.423 16.070 1.00 90.31 314 LEU A C 1
ATOM 2271 O O . LEU A 1 314 ? 0.089 -0.457 15.943 1.00 90.31 314 LEU A O 1
ATOM 2275 N N . PRO A 1 315 ? -0.208 -2.682 16.003 1.00 85.25 315 PRO A N 1
ATOM 2276 C CA . PRO A 1 315 ? 1.128 -2.956 15.495 1.00 85.25 315 PRO A CA 1
ATOM 2277 C C . PRO A 1 315 ? 1.200 -2.536 14.023 1.00 85.25 315 PRO A C 1
ATOM 2279 O O . PRO A 1 315 ? 0.247 -2.752 13.274 1.00 85.25 315 PRO A O 1
ATOM 2282 N N . GLY A 1 316 ? 2.310 -1.918 13.631 1.00 81.94 316 GLY A N 1
ATOM 2283 C CA . GLY A 1 316 ? 2.620 -1.674 12.226 1.00 81.94 316 GLY A CA 1
ATOM 2284 C C . GLY A 1 316 ? 3.299 -2.870 11.558 1.00 81.94 316 GLY A C 1
ATOM 2285 O O . GLY A 1 316 ? 3.554 -3.896 12.199 1.00 81.94 316 GLY A O 1
ATOM 2286 N N . GLY A 1 317 ? 3.692 -2.663 10.303 1.00 79.69 317 GLY A N 1
ATOM 2287 C CA . GLY A 1 317 ? 4.641 -3.497 9.565 1.00 79.69 317 GLY A CA 1
ATOM 2288 C C . GLY A 1 317 ? 4.080 -4.125 8.297 1.00 79.69 317 GLY A C 1
ATOM 2289 O O . GLY A 1 317 ? 2.873 -4.329 8.177 1.00 79.69 317 GLY A O 1
ATOM 2290 N N . ASP A 1 318 ? 4.990 -4.467 7.383 1.00 74.56 318 ASP A N 1
ATOM 2291 C CA . ASP A 1 318 ? 4.644 -5.100 6.110 1.00 74.56 318 ASP A CA 1
ATOM 2292 C C . ASP A 1 318 ? 3.961 -6.453 6.385 1.00 74.56 318 ASP A C 1
ATOM 2294 O O . ASP A 1 318 ? 4.531 -7.308 7.089 1.00 74.56 318 ASP A O 1
ATOM 2298 N N . PRO A 1 319 ? 2.725 -6.672 5.903 1.00 70.38 319 PRO A N 1
ATOM 2299 C CA . PRO A 1 319 ? 2.053 -7.938 6.105 1.00 70.38 319 PRO A CA 1
ATOM 2300 C C . PRO A 1 319 ? 2.858 -9.100 5.497 1.00 70.38 319 PRO A C 1
ATOM 2302 O O . PRO A 1 319 ? 3.387 -9.016 4.389 1.00 70.38 319 PRO A O 1
ATOM 2305 N N . PRO A 1 320 ? 2.926 -10.252 6.187 1.00 63.62 320 PRO A N 1
ATOM 2306 C CA . PRO A 1 320 ? 3.612 -11.410 5.643 1.00 63.62 320 PRO A CA 1
ATOM 2307 C C . PRO A 1 320 ? 2.887 -11.886 4.386 1.00 63.62 320 PRO A C 1
ATOM 2309 O O . PRO A 1 320 ? 1.681 -12.136 4.410 1.00 63.62 320 PRO A O 1
ATOM 2312 N N . ARG A 1 321 ? 3.654 -12.021 3.304 1.00 68.25 321 ARG A N 1
ATOM 2313 C CA . ARG A 1 321 ? 3.176 -12.424 1.980 1.00 68.25 321 ARG A CA 1
ATOM 2314 C C . ARG A 1 321 ? 3.011 -13.942 1.940 1.00 68.25 321 ARG A C 1
ATOM 2316 O O . ARG A 1 321 ? 3.959 -14.666 2.250 1.00 68.25 321 ARG A O 1
ATOM 2323 N N . ARG A 1 322 ? 1.843 -14.447 1.530 1.00 54.81 322 ARG A N 1
ATOM 2324 C CA . ARG A 1 322 ? 1.693 -15.877 1.204 1.00 54.81 322 ARG A CA 1
ATOM 2325 C C . ARG A 1 322 ? 2.280 -16.155 -0.181 1.00 54.81 322 ARG A C 1
ATOM 2327 O O . ARG A 1 322 ? 1.820 -15.588 -1.167 1.00 54.81 322 ARG A O 1
ATOM 2334 N N . THR A 1 323 ? 3.297 -17.013 -0.241 1.00 47.78 323 THR A N 1
ATOM 2335 C CA . THR A 1 323 ? 3.882 -17.539 -1.490 1.00 47.78 323 THR A CA 1
ATOM 2336 C C . THR A 1 323 ? 3.248 -18.856 -1.892 1.00 47.78 323 THR A C 1
ATOM 2338 O O . THR A 1 323 ? 3.150 -19.721 -0.992 1.00 47.78 323 THR A O 1
#

Mean predicted aligned error: 10.18 Å

Radius of gyration: 30.63 Å; Cα contacts (8 Å, |Δi|>4): 783; chains: 1; bounding box: 66×108×78 Å

pLDDT: mean 82.1, std 17.65, range [31.47, 98.44]

Sequence (323 aa):
MRHRRISVRATLVLVAVTVLAVWIAPTVHGAPSPVLRFLNQPRDAEQNATITSSDFVSGSSFIQVELVDSSGARITNSTAKVTFDLATGTGFAAGTLLVDPQPLVNGVATFGAGTLKITTKNEPHFTSYALVPSTTKGQPITGPASGGFDVYESGDSCATTCTADIRSGLDVYTVNSPGTLGASQLLASALPGLNCPGQAVIFATSVFVDATTDADSPSSPDPVFVSNHITKADWKASHNNGQAHADWCVALTAAQLVNNGGTYVQQDTNGDGTLDLFVGLAPKCPSHDPQLSAPCIVSQTGDGLGGSTTLGWLPGGDPPRRT

Foldseek 3Di:
DDDDDDDDDDDDDDDDDDDDPPPPDPPPPDFPAKAKDKPAFWAADAAPFATFNFHNDAFDGWTKIFIAGSVRHTDQPDFWWKWKDKDDDFQAFDFDWAADTATRHRRMGTQGGPGTGTNDWGPLQEHFIWIWMWTDDDPIRTYDIGPTYTYANFKDADQAKTWGDDDPPQKIKMDGHGWMKGKHKDALVQFVWQDAPPDFDLDRIDMAMAADNDSPDLPQGDKIKIKHKQALVSCCVTPNNADQWDWDWDWAQDCLCVQQVWDWDFDDRPPPPDGGTTIGTADAAPDPDLSSGAPHWPDWHAPVNRIIITIGIHTHGRHHYDD

Solvent-accessible surface area (backbone atoms only — not comparable to full-atom values): 17923 Å² total; per-residue (Å²): 143,81,91,79,86,86,86,82,88,83,85,83,82,86,81,88,80,83,82,78,83,76,81,77,70,80,78,73,75,70,73,62,66,58,36,38,41,71,79,47,51,63,32,36,24,26,39,65,36,38,48,11,49,39,53,40,42,70,79,80,41,59,33,30,38,32,35,22,41,67,86,67,49,73,43,47,84,52,84,50,28,40,41,70,44,75,45,78,62,90,41,38,38,83,68,51,75,46,68,60,64,25,57,34,57,74,16,33,21,60,40,52,77,80,27,31,28,38,68,44,47,50,54,56,48,55,20,26,39,28,46,26,40,32,33,80,61,82,79,65,42,43,31,71,61,45,62,70,28,42,32,20,70,21,40,22,52,26,87,47,58,20,56,23,53,86,50,89,76,29,34,35,37,36,33,88,44,41,29,38,26,34,29,33,79,40,57,37,82,74,40,74,52,80,65,40,87,97,65,82,70,68,63,73,51,47,78,51,48,30,18,30,62,42,100,87,50,73,86,68,40,45,47,29,38,36,43,40,49,46,44,43,66,50,31,57,72,17,90,73,57,56,73,84,73,78,83,52,72,42,74,32,80,54,68,50,52,56,78,61,71,31,65,68,46,77,35,44,44,83,73,81,84,53,75,58,29,43,28,18,51,46,29,66,44,86,53,93,49,52,86,81,22,31,47,14,35,72,46,76,44,63,66,86,76,67,25,30,37,34,32,29,30,35,64,31,20,74,58,73,66,52,123

Nearest PDB structures (foldseek):
  6vbp-assembly2_A  TM=2.311E-01  e=7.857E-02  Homo sapiens
  6o9h-assembly2_A  TM=2.568E-01  e=2.732E-01  Homo sapiens
  3pqy-assembly4_S  TM=2.854E-01  e=2.297E+00  Mus musculus
  7ok0-assembly1_D  TM=2.026E-01  e=5.851E+00  Sulfolobus acidocaldarius DSM 639

Secondary structure (DSSP, 8-state):
----PPP-PPPPP----------------PPPPPEEEESS----EETTSPPBSSTT--SSSBEEEEEE-TTS-B--S--PEEEEEE--STTBPP--EEEPPEEPBTTEEEE-TTSEEE-S---TTT-BB-EEEEESSSSPPB-PPPPPB-EESEEEEESS-EEEESSTTSEEEEE-SSEEEEEEEEETTTSTT---TT---S-SEEEEEEEESSTT-TTSPPPEEEEEEE-HHHHHHSTTS--S--PPEEEESSTHHHHTT--EEEE-SSSSSS--EEEEEPPBPSSS-HHHH-SEEEEEEE-SSS-EEEEEEE--SPPPPP-